Protein AF-A0A1R3L296-F1 (afdb_monomer_lite)

InterPro domains:
  IPR005064 Bordetella uptake gene [PF03401] (1-101)
  IPR005064 Bordetella uptake gene [PF03401] (119-199)
  IPR005064 Bordetella uptake gene [PTHR42928] (1-101)
  IPR042100 Bordetella uptake gene, domain 1 [G3DSA:3.40.190.150] (1-121)
  IPR042100 Bordetella uptake gene, domain 1 [G3DSA:3.40.190.150] (122-225)

Sequence (302 aa):
MSQVLGQSVVVDNKPGAGGNIGISETVRAPKDGYTLLLSSGGAITINPMIYSKLAFNPEKDLTPVAAVARVHVFLETNPAVPATNVAEFIKHLKANPGKLDVLSGQLQFWFDPGPGLKQVEAGKLRLLAIGSPHRSPQYPNVPTLAESGLPGFDADTLFGIYAPTGTPESVIEAVRTAVAKALEQKNVNDVILTLGATPAPLSRKAFIDHHATERERFGELASLPNKGWPQALSPLIIPGTYCTAANRAPGLHGDCATHTQRSTPWTPILIPIPILPGAAAPPLSVFPFFHFLICPDLGGGL

Organis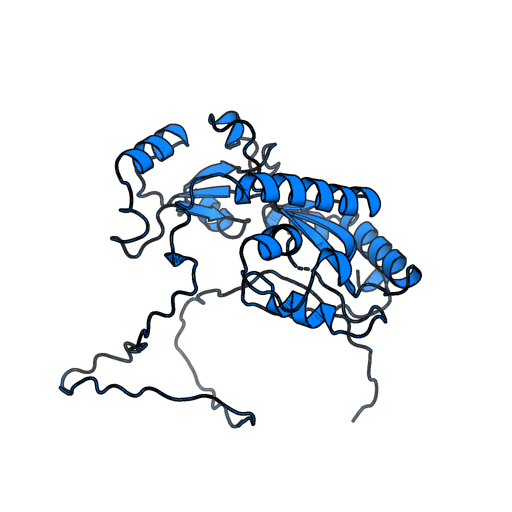m: NCBI:txid93759

Structure (mmCIF, N/CA/C/O backbone):
data_AF-A0A1R3L296-F1
#
_entry.id   AF-A0A1R3L296-F1
#
loop_
_atom_site.group_PDB
_atom_site.id
_atom_site.type_symbol
_atom_site.label_atom_id
_atom_site.label_alt_id
_atom_site.label_comp_id
_atom_site.label_asym_id
_atom_site.label_entity_id
_atom_site.label_seq_id
_atom_site.pdbx_PDB_ins_code
_atom_site.Cartn_x
_atom_site.Cartn_y
_atom_site.Cartn_z
_atom_site.occupancy
_atom_site.B_iso_or_equiv
_atom_site.auth_seq_id
_atom_site.auth_comp_id
_atom_site.auth_asym_id
_atom_site.auth_atom_id
_atom_site.pdbx_PDB_model_num
ATOM 1 N N . MET A 1 1 ? -4.632 -12.024 13.841 1.00 88.69 1 MET A N 1
ATOM 2 C CA . MET A 1 1 ? -5.605 -11.149 14.533 1.00 88.69 1 MET A CA 1
ATOM 3 C C . MET A 1 1 ? -6.636 -11.936 15.335 1.00 88.69 1 MET A C 1
ATOM 5 O O . MET A 1 1 ? -6.520 -11.901 16.548 1.00 88.69 1 MET A O 1
ATOM 9 N N . SER A 1 2 ? -7.578 -12.673 14.727 1.00 90.19 2 SER A N 1
ATOM 10 C CA . SER A 1 2 ? -8.730 -13.302 15.418 1.00 90.19 2 SER A CA 1
ATOM 11 C C . SER A 1 2 ? -8.380 -14.067 16.708 1.00 90.19 2 SER A C 1
ATOM 13 O O . SER A 1 2 ? -8.937 -13.795 17.766 1.00 90.19 2 SER A O 1
ATOM 15 N N . GLN A 1 3 ? -7.364 -14.938 16.652 1.00 90.25 3 GLN A N 1
ATOM 16 C CA . GLN A 1 3 ? -6.846 -15.704 17.803 1.00 90.25 3 GLN A CA 1
ATOM 17 C C . GLN A 1 3 ? -6.325 -14.839 18.969 1.00 90.25 3 GLN A C 1
ATOM 19 O O . GLN A 1 3 ? -6.311 -15.295 20.104 1.00 90.25 3 GLN A O 1
ATOM 24 N N . VAL A 1 4 ? -5.872 -13.611 18.695 1.00 91.38 4 VAL A N 1
ATOM 25 C CA . VAL A 1 4 ? -5.334 -12.670 19.696 1.00 91.38 4 VAL A CA 1
ATOM 26 C C . VAL A 1 4 ? -6.441 -11.797 20.291 1.00 91.38 4 VAL A C 1
ATOM 28 O O . VAL A 1 4 ? -6.358 -11.429 21.457 1.00 91.38 4 VAL A O 1
ATOM 31 N N . LEU A 1 5 ? -7.468 -11.474 19.499 1.00 92.81 5 LEU A N 1
ATOM 32 C CA . LEU A 1 5 ? -8.633 -10.695 19.937 1.00 92.81 5 LEU A CA 1
ATOM 33 C C . LEU A 1 5 ? -9.690 -11.551 20.655 1.00 92.81 5 LEU A C 1
ATOM 35 O O . LEU A 1 5 ? -10.559 -11.001 21.321 1.00 92.81 5 LEU A O 1
ATOM 39 N N . GLY A 1 6 ? -9.652 -12.878 20.491 1.00 93.50 6 GLY A N 1
ATOM 40 C CA . GLY A 1 6 ? -10.707 -13.778 20.971 1.00 93.50 6 GLY A CA 1
ATOM 41 C C . GLY A 1 6 ? -12.027 -13.644 20.198 1.00 93.50 6 GLY A C 1
ATOM 42 O O . GLY A 1 6 ? -13.064 -14.068 20.693 1.00 93.50 6 GLY A O 1
ATOM 43 N N . GLN A 1 7 ? -11.998 -13.038 19.005 1.00 92.06 7 GLN A N 1
ATOM 44 C CA . GLN A 1 7 ? -13.173 -12.695 18.195 1.00 92.06 7 GLN A CA 1
ATOM 45 C C . GLN A 1 7 ? -12.927 -12.968 16.703 1.00 92.06 7 GLN A C 1
ATOM 47 O O . GLN A 1 7 ? -11.789 -12.939 16.225 1.00 92.06 7 GLN A O 1
ATOM 52 N N . SER A 1 8 ? -13.998 -13.215 15.952 1.00 93.25 8 SER A N 1
ATOM 53 C CA . SER A 1 8 ? -13.999 -13.471 14.508 1.00 93.25 8 SER A CA 1
ATOM 54 C C . SER A 1 8 ? -13.782 -12.192 13.685 1.00 93.25 8 SER A C 1
ATOM 56 O O . SER A 1 8 ? -14.669 -11.357 13.548 1.00 93.25 8 SER A O 1
ATOM 58 N N . VAL A 1 9 ? -12.609 -12.055 13.058 1.00 92.75 9 VAL A N 1
ATOM 59 C CA . VAL A 1 9 ? -12.387 -11.018 12.033 1.00 92.75 9 VAL A CA 1
ATOM 60 C C . VAL A 1 9 ? -12.921 -11.511 10.687 1.00 92.75 9 VAL A C 1
ATOM 62 O O . VAL A 1 9 ? -12.403 -12.489 10.148 1.00 92.75 9 VAL A O 1
ATOM 65 N N . VAL A 1 10 ? -13.943 -10.837 10.154 1.00 93.25 10 VAL A N 1
ATOM 66 C CA . VAL A 1 10 ? -14.557 -11.124 8.846 1.00 93.25 10 VAL A CA 1
ATOM 67 C C . VAL A 1 10 ? -13.979 -10.172 7.784 1.00 93.25 10 VAL A C 1
ATOM 69 O O . VAL A 1 10 ? -13.373 -9.144 8.098 1.00 93.25 10 VAL A O 1
ATOM 72 N N . VAL A 1 11 ? -14.086 -10.547 6.509 1.00 87.81 11 VAL A N 1
ATOM 73 C CA . VAL A 1 11 ? -13.600 -9.763 5.362 1.00 87.81 11 VAL A CA 1
ATOM 74 C C . VAL A 1 11 ? -14.801 -9.228 4.594 1.00 87.81 11 VAL A C 1
ATOM 76 O O . VAL A 1 11 ? -15.704 -10.001 4.286 1.00 87.81 11 VAL A O 1
ATOM 79 N N . ASP A 1 12 ? -14.807 -7.937 4.262 1.00 88.62 12 ASP A N 1
ATOM 80 C CA . ASP A 1 12 ? -15.862 -7.337 3.443 1.00 88.62 12 ASP A CA 1
ATOM 81 C C . ASP A 1 12 ? -15.243 -6.347 2.447 1.00 88.62 12 ASP A C 1
ATOM 83 O O . ASP A 1 12 ? -14.790 -5.251 2.790 1.00 88.62 12 ASP A O 1
ATOM 87 N N . ASN A 1 13 ? -15.150 -6.775 1.189 1.00 88.25 13 ASN A N 1
ATOM 88 C CA . ASN A 1 13 ? -14.528 -6.001 0.127 1.00 88.25 13 ASN A CA 1
ATOM 89 C C . ASN A 1 13 ? -15.502 -4.934 -0.396 1.00 88.25 13 ASN A C 1
ATOM 91 O O . ASN A 1 13 ? -16.437 -5.253 -1.129 1.00 88.25 13 ASN A O 1
ATOM 95 N N . LYS A 1 14 ? -15.228 -3.656 -0.097 1.00 88.31 14 LYS A N 1
ATOM 96 C CA . LYS A 1 14 ? -15.979 -2.484 -0.593 1.00 88.31 14 LYS A CA 1
ATOM 97 C C . LYS A 1 14 ? -15.244 -1.744 -1.736 1.00 88.31 14 LYS A C 1
ATOM 99 O O . LYS A 1 14 ? -14.632 -0.699 -1.495 1.00 88.31 14 LYS A O 1
ATOM 104 N N . PRO A 1 15 ? -15.254 -2.266 -2.982 1.00 83.69 15 PRO A N 1
ATOM 105 C CA . PRO A 1 15 ? -14.612 -1.628 -4.132 1.00 83.69 15 PRO A CA 1
ATOM 106 C C . PRO A 1 15 ? -15.253 -0.294 -4.528 1.00 83.69 15 PRO A C 1
ATOM 108 O O . PRO A 1 15 ? -16.423 -0.036 -4.262 1.00 83.69 15 PRO A O 1
ATOM 111 N N . GLY A 1 16 ? -14.502 0.497 -5.298 1.00 79.94 16 GLY A N 1
ATOM 112 C CA . GLY A 1 16 ? -15.017 1.643 -6.050 1.00 79.94 16 GLY A CA 1
ATOM 113 C C . GLY A 1 16 ? -14.316 2.959 -5.720 1.00 79.94 16 GLY A C 1
ATOM 114 O O . GLY A 1 16 ? -13.809 3.146 -4.615 1.00 79.94 16 GLY A O 1
ATOM 115 N N . ALA A 1 17 ? -14.277 3.864 -6.707 1.00 83.00 17 ALA A N 1
ATOM 116 C CA . ALA A 1 17 ? -13.757 5.232 -6.589 1.00 83.00 17 ALA A CA 1
ATOM 117 C C . ALA A 1 17 ? -12.425 5.334 -5.810 1.00 83.00 17 ALA A C 1
ATOM 119 O O . ALA A 1 17 ? -12.325 6.071 -4.834 1.00 83.00 17 ALA A O 1
ATOM 120 N N . GLY A 1 18 ? -11.417 4.538 -6.187 1.00 78.25 18 GLY A N 1
ATOM 121 C CA . GLY A 1 18 ? -10.096 4.556 -5.539 1.00 78.25 18 GLY A CA 1
ATOM 122 C C . GLY A 1 18 ? -10.092 4.193 -4.047 1.00 78.25 18 GLY A C 1
ATOM 123 O O . GLY A 1 18 ? -9.211 4.650 -3.330 1.00 78.25 18 GLY A O 1
ATOM 124 N N . GLY A 1 19 ? -11.083 3.433 -3.566 1.00 85.62 19 GLY A N 1
ATOM 125 C CA . GLY A 1 19 ? -11.261 3.080 -2.149 1.00 85.62 19 GLY A CA 1
ATOM 126 C C . GLY A 1 19 ? -12.268 3.964 -1.401 1.00 85.62 19 GLY A C 1
ATOM 127 O O . GLY A 1 19 ? -12.694 3.610 -0.301 1.00 85.62 19 GLY A O 1
ATOM 128 N N . ASN A 1 20 ? -12.724 5.070 -2.002 1.00 88.31 20 ASN A N 1
ATOM 129 C CA . ASN A 1 20 ? -13.606 6.044 -1.350 1.00 88.31 20 ASN A CA 1
ATOM 130 C C . ASN A 1 20 ? -14.964 5.465 -0.905 1.00 88.31 20 ASN A C 1
ATOM 132 O O . ASN A 1 20 ? -15.598 6.056 -0.030 1.00 88.31 20 ASN A O 1
ATOM 136 N N . ILE A 1 21 ? -15.417 4.335 -1.467 1.00 90.12 21 ILE A N 1
ATOM 137 C CA . ILE A 1 21 ? -16.629 3.631 -1.011 1.00 90.12 21 ILE A CA 1
ATOM 138 C C . ILE A 1 21 ? -16.418 3.071 0.402 1.00 90.12 21 ILE A C 1
ATOM 140 O O . ILE A 1 21 ? -17.083 3.530 1.327 1.00 90.12 21 ILE A O 1
ATOM 144 N N . GLY A 1 22 ? -15.448 2.168 0.591 1.00 91.62 22 GLY A N 1
ATOM 145 C CA . GLY A 1 22 ? -15.129 1.604 1.908 1.00 91.62 22 GLY A CA 1
ATOM 146 C C . GLY A 1 22 ? -14.723 2.663 2.938 1.00 91.62 22 GLY A C 1
ATOM 147 O O . GLY A 1 22 ? -15.178 2.613 4.076 1.00 91.62 22 GLY A O 1
ATOM 148 N N . ILE A 1 23 ? -13.964 3.688 2.525 1.00 94.69 23 ILE A N 1
ATOM 149 C CA . ILE A 1 23 ? -13.625 4.826 3.398 1.00 94.69 23 ILE A CA 1
ATOM 150 C C . ILE A 1 23 ? -14.897 5.558 3.869 1.00 94.69 23 ILE A C 1
ATOM 152 O O . ILE A 1 23 ? -15.050 5.809 5.063 1.00 94.69 23 ILE A O 1
ATOM 156 N N . SER A 1 24 ? -15.839 5.853 2.960 1.00 93.94 24 SER A N 1
ATOM 157 C CA . SER A 1 24 ? -17.124 6.493 3.304 1.00 93.94 24 SER A CA 1
ATOM 158 C C . SER A 1 24 ? -18.000 5.644 4.226 1.00 93.94 24 SER A C 1
ATOM 160 O O . SER A 1 24 ? -18.867 6.189 4.910 1.00 93.94 24 SER A O 1
ATOM 162 N N . GLU A 1 25 ? -17.839 4.322 4.184 1.00 95.12 25 GLU A N 1
ATOM 163 C CA . GLU A 1 25 ? -18.592 3.376 5.001 1.00 95.12 25 GLU A CA 1
ATOM 164 C C . GLU A 1 25 ? -18.024 3.329 6.422 1.00 95.12 25 GLU A C 1
ATOM 166 O O . GLU A 1 25 ? -18.756 3.633 7.364 1.00 95.12 25 GLU A O 1
ATOM 171 N N . THR A 1 26 ? -16.711 3.107 6.587 1.00 96.25 26 THR A N 1
ATOM 172 C CA . THR A 1 26 ? -16.072 3.154 7.914 1.00 96.25 26 THR A CA 1
ATOM 173 C C . THR A 1 26 ? -16.255 4.513 8.587 1.00 96.25 26 THR A C 1
ATOM 175 O O . THR A 1 26 ? -16.601 4.555 9.761 1.00 96.25 26 THR A O 1
ATOM 178 N N . VAL A 1 27 ? -16.097 5.634 7.873 1.00 96.56 27 VAL A N 1
ATOM 179 C CA . VAL A 1 27 ? -16.271 6.986 8.451 1.00 96.56 27 VAL A CA 1
ATOM 180 C C . VAL A 1 27 ? -17.660 7.199 9.078 1.00 96.56 27 VAL A C 1
ATOM 182 O O . VAL A 1 27 ? -17.795 7.967 10.030 1.00 96.56 27 VAL A O 1
ATOM 185 N N . ARG A 1 28 ? -18.696 6.514 8.578 1.00 95.75 28 ARG A N 1
ATOM 186 C CA . ARG A 1 28 ? -20.075 6.603 9.095 1.00 95.75 28 ARG A CA 1
ATOM 187 C C . ARG A 1 28 ? -20.412 5.543 10.140 1.00 95.75 28 ARG A C 1
ATOM 189 O O . ARG A 1 28 ? -21.507 5.585 10.698 1.00 95.75 28 ARG A O 1
ATOM 196 N N . ALA A 1 29 ? -19.520 4.589 10.372 1.00 97.19 29 ALA A N 1
ATOM 197 C CA . ALA A 1 29 ? -19.782 3.462 11.243 1.00 97.19 29 ALA A CA 1
ATOM 198 C C . ALA A 1 29 ? -19.741 3.846 12.736 1.00 97.19 29 ALA A C 1
ATOM 200 O O . ALA A 1 29 ? -19.159 4.873 13.108 1.00 97.19 29 ALA A O 1
ATOM 201 N N . PRO A 1 30 ? -20.338 3.021 13.616 1.00 97.25 30 PRO A N 1
ATOM 202 C CA . PRO A 1 30 ? -20.180 3.157 15.056 1.00 97.25 30 PRO A CA 1
ATOM 203 C C . PRO A 1 30 ? -18.709 3.213 15.483 1.00 97.25 30 PRO A C 1
ATOM 205 O O . PRO A 1 30 ? -17.846 2.515 14.954 1.00 97.25 30 PRO A O 1
ATOM 208 N N . LYS A 1 31 ? -18.427 4.040 16.491 1.00 97.06 31 LYS A N 1
ATOM 209 C CA . LYS A 1 31 ? -17.079 4.261 17.043 1.00 97.06 31 LYS A CA 1
ATOM 210 C C . LYS A 1 31 ? -16.732 3.231 18.124 1.00 97.06 31 LYS A C 1
ATOM 212 O O . LYS A 1 31 ? -16.092 3.560 19.115 1.00 97.06 31 LYS A O 1
ATOM 217 N N . ASP A 1 32 ? -17.238 2.012 17.984 1.00 94.44 32 ASP A N 1
ATOM 218 C CA . ASP A 1 32 ? -17.154 0.945 18.987 1.00 94.44 32 ASP A CA 1
ATOM 219 C C . ASP A 1 32 ? -15.943 0.021 18.796 1.00 94.44 32 ASP A C 1
ATOM 221 O O . ASP A 1 32 ? -15.497 -0.605 19.755 1.00 94.44 32 ASP A O 1
ATOM 225 N N . GLY A 1 33 ? -15.379 -0.014 17.585 1.00 92.19 33 GLY A N 1
ATOM 226 C CA . GLY A 1 33 ? -14.233 -0.846 17.227 1.00 92.19 33 GLY A CA 1
ATOM 227 C C . GLY A 1 33 ? -14.540 -2.053 16.350 1.00 92.19 33 GLY A C 1
ATOM 228 O O . GLY A 1 33 ? -13.600 -2.677 15.862 1.00 92.19 33 GLY A O 1
ATOM 229 N N . TYR A 1 34 ? -15.814 -2.382 16.126 1.00 94.94 34 TYR A N 1
ATOM 230 C CA . TYR A 1 34 ? -16.191 -3.537 15.307 1.00 94.94 34 TYR A CA 1
ATOM 231 C C . TYR A 1 34 ? -16.077 -3.224 13.812 1.00 94.94 34 TYR A C 1
ATOM 233 O O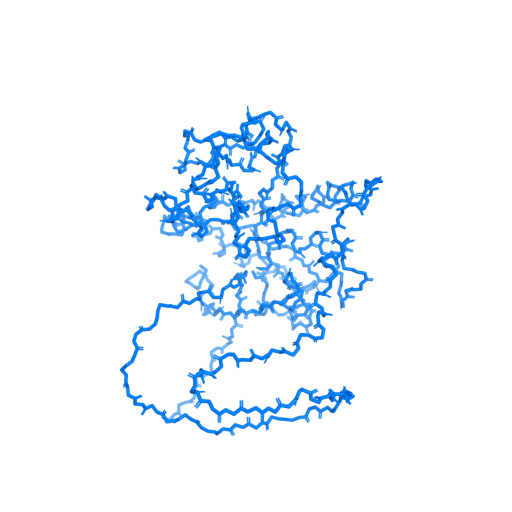 . TYR A 1 34 ? -15.590 -4.048 13.033 1.00 94.94 34 TYR A O 1
ATOM 241 N N . THR A 1 35 ? -16.414 -1.992 13.415 1.00 96.88 35 THR A N 1
ATOM 242 C CA . THR A 1 35 ? -16.101 -1.507 12.066 1.00 96.88 35 THR A CA 1
ATOM 243 C C . THR A 1 35 ? -14.728 -0.852 12.027 1.00 96.88 35 THR A C 1
ATOM 245 O O . THR A 1 35 ? -14.515 0.240 12.554 1.00 96.88 35 THR A O 1
ATOM 248 N N . LEU A 1 36 ? -13.802 -1.518 11.347 1.00 97.00 36 LEU A N 1
ATOM 249 C CA . LEU A 1 36 ? -12.466 -1.019 11.057 1.00 97.00 36 LEU A CA 1
ATOM 250 C C . LEU A 1 36 ? -12.292 -0.863 9.548 1.00 97.00 36 LEU A C 1
ATOM 252 O O . LEU A 1 36 ? -13.083 -1.345 8.741 1.00 97.00 36 LEU A O 1
ATOM 256 N N . LEU A 1 37 ? -11.222 -0.177 9.180 1.00 97.31 37 LEU A N 1
ATOM 257 C CA . LEU A 1 37 ? -10.741 -0.058 7.820 1.00 97.31 37 LEU A CA 1
ATOM 258 C C . LEU A 1 37 ? -9.369 -0.744 7.824 1.00 97.31 37 LEU A C 1
ATOM 260 O O . LEU A 1 37 ? -8.419 -0.172 8.341 1.00 97.31 37 LEU A O 1
ATOM 264 N N . LEU A 1 38 ? -9.263 -1.941 7.226 1.00 95.31 38 LEU A N 1
ATOM 265 C CA . LEU A 1 38 ? -8.099 -2.220 6.288 1.00 95.31 38 LEU A CA 1
ATOM 266 C C . LEU A 1 38 ? -7.897 -0.720 3.224 1.00 95.31 38 LEU A C 1
ATOM 268 O O . LEU A 1 38 ? -7.567 -1.245 2.133 1.00 95.31 38 LEU A O 1
ATOM 272 N N . SER A 1 39 ? -8.157 0.613 3.035 1.00 91.44 39 SER A N 1
ATOM 273 C CA . SER A 1 39 ? -7.362 1.524 2.221 1.00 91.44 39 SER A CA 1
ATOM 274 C C . SER A 1 39 ? -5.849 1.247 2.258 1.00 91.44 39 SER A C 1
ATOM 276 O O . SER A 1 39 ? -5.243 0.964 3.294 1.00 91.44 39 SER A O 1
ATOM 278 N N . SER A 1 40 ? -5.210 1.469 1.114 1.00 87.12 40 SER A N 1
ATOM 279 C CA . SER A 1 40 ? -3.793 1.820 1.065 1.00 87.12 40 SER A CA 1
ATOM 280 C C . SER A 1 40 ? -3.592 3.244 1.616 1.00 87.12 40 SER A C 1
ATOM 282 O O . SER A 1 40 ? -4.514 4.065 1.559 1.00 87.12 40 SER A O 1
ATOM 284 N N . GLY A 1 41 ? -2.398 3.585 2.107 1.00 82.19 41 GLY A N 1
ATOM 285 C CA . GLY A 1 41 ? -2.083 4.944 2.563 1.00 82.19 41 GLY A CA 1
ATOM 286 C C . GLY A 1 41 ? -2.288 5.996 1.468 1.00 82.19 41 GLY A C 1
ATOM 287 O O . GLY A 1 41 ? -2.826 7.065 1.738 1.00 82.19 41 GLY A O 1
ATOM 288 N N . GLY A 1 42 ? -1.995 5.657 0.208 1.00 78.50 42 GLY A N 1
ATOM 289 C CA . GLY A 1 42 ? -2.253 6.526 -0.945 1.00 78.50 42 GLY A CA 1
ATOM 290 C C . GLY A 1 42 ? -3.733 6.893 -1.122 1.00 78.50 42 GLY A C 1
ATOM 291 O O . GLY A 1 42 ? -4.044 8.032 -1.450 1.00 78.50 42 GLY A O 1
ATOM 292 N N . ALA A 1 43 ? -4.671 5.990 -0.827 1.00 81.81 43 ALA A N 1
ATOM 293 C CA . ALA A 1 43 ? -6.102 6.314 -0.866 1.00 81.81 43 ALA A CA 1
ATOM 294 C C . ALA A 1 43 ? -6.586 7.139 0.353 1.00 81.81 43 ALA A C 1
ATOM 296 O O . ALA A 1 43 ? -7.652 7.752 0.292 1.00 81.81 43 ALA A O 1
ATOM 297 N N . ILE A 1 44 ? -5.778 7.245 1.417 1.00 89.00 44 ILE A N 1
ATOM 298 C CA . ILE A 1 44 ? -5.980 8.187 2.533 1.00 89.00 44 ILE A CA 1
ATOM 299 C C . ILE A 1 44 ? -5.381 9.568 2.213 1.00 89.00 44 ILE A C 1
ATOM 301 O O . ILE A 1 44 ? -5.996 10.585 2.533 1.00 89.00 44 ILE A O 1
ATOM 305 N N . THR A 1 45 ? -4.203 9.625 1.581 1.00 86.38 45 THR A N 1
ATOM 306 C CA . THR A 1 45 ? -3.442 10.872 1.376 1.00 86.38 45 THR A CA 1
ATOM 307 C C . THR A 1 45 ? -3.678 11.535 0.016 1.00 86.38 45 THR A C 1
ATOM 309 O O . THR A 1 45 ? -3.894 12.742 -0.027 1.00 86.38 45 THR A O 1
ATOM 312 N N . ILE A 1 46 ? -3.689 10.779 -1.087 1.00 84.31 46 ILE A N 1
ATOM 313 C CA . ILE A 1 46 ? -3.789 11.297 -2.466 1.00 84.31 46 ILE A CA 1
ATOM 314 C C . ILE A 1 46 ? -5.236 11.640 -2.830 1.00 84.31 46 ILE A C 1
ATOM 316 O O . ILE A 1 46 ? -5.487 12.672 -3.456 1.00 84.31 46 ILE A O 1
ATOM 320 N N . ASN A 1 47 ? -6.207 10.800 -2.448 1.00 84.94 47 ASN A N 1
ATOM 321 C CA . ASN A 1 47 ? -7.608 10.974 -2.856 1.00 84.94 47 ASN A CA 1
ATOM 322 C C . ASN A 1 47 ? -8.175 12.378 -2.527 1.00 84.94 47 ASN A C 1
ATOM 324 O O . ASN A 1 47 ? -8.800 12.960 -3.417 1.00 84.94 47 ASN A O 1
ATOM 328 N N . PRO A 1 48 ? -7.920 12.986 -1.347 1.00 86.69 48 PRO A N 1
ATOM 329 C CA . PRO A 1 48 ? -8.312 14.372 -1.052 1.00 86.69 48 PRO A CA 1
ATOM 330 C C . PRO A 1 48 ? -7.765 15.448 -2.004 1.00 86.69 48 PRO A C 1
ATOM 332 O O . PRO A 1 48 ? -8.321 16.541 -2.052 1.00 86.69 48 PRO A O 1
ATOM 335 N N . MET A 1 49 ? -6.699 15.160 -2.757 1.00 83.44 49 MET A N 1
ATOM 336 C CA . MET A 1 49 ? -6.066 16.098 -3.694 1.00 83.44 49 MET A CA 1
ATOM 337 C C . MET A 1 49 ? -6.609 15.970 -5.123 1.00 83.44 49 MET A C 1
ATOM 339 O O . MET A 1 49 ? -6.655 16.956 -5.860 1.00 83.44 49 MET A O 1
ATOM 343 N N . ILE A 1 50 ? -7.012 14.758 -5.527 1.00 80.81 50 ILE A N 1
ATOM 344 C CA . ILE A 1 50 ? -7.454 14.456 -6.901 1.00 80.81 50 ILE A CA 1
ATOM 345 C C . ILE A 1 50 ? -8.983 14.424 -7.064 1.00 80.81 50 ILE A C 1
ATOM 347 O O . ILE A 1 50 ? -9.483 14.722 -8.149 1.00 80.81 50 ILE A O 1
ATOM 351 N N . TYR A 1 51 ? -9.745 14.115 -6.009 1.00 78.62 51 TYR A N 1
ATOM 352 C CA . TYR A 1 51 ? -11.210 14.148 -6.047 1.00 78.62 51 TYR A CA 1
ATOM 353 C C . TYR A 1 51 ? -11.727 15.541 -5.672 1.00 78.62 51 TYR A C 1
ATOM 355 O O . TYR A 1 51 ? -11.656 15.959 -4.521 1.00 78.62 51 TYR A O 1
ATOM 363 N N . SER A 1 52 ? -12.335 16.242 -6.635 1.00 77.31 52 SER A N 1
ATOM 364 C CA . SER A 1 52 ? -12.861 17.608 -6.449 1.00 77.31 52 SER A CA 1
ATOM 365 C C . SER A 1 52 ? -13.988 17.733 -5.412 1.00 77.31 52 SER A C 1
ATOM 367 O O . SER A 1 52 ? -14.302 18.843 -4.979 1.00 77.31 52 SER A O 1
ATOM 369 N N . LYS A 1 53 ? -14.604 16.610 -5.016 1.00 80.38 53 LYS A N 1
ATOM 370 C CA . LYS A 1 53 ? -15.519 16.482 -3.875 1.00 80.38 53 LYS A CA 1
ATOM 371 C C . LYS A 1 53 ? -15.340 15.105 -3.231 1.00 80.38 53 LYS A C 1
ATOM 373 O O . LYS A 1 53 ? -15.478 14.094 -3.917 1.00 80.38 53 LYS A O 1
ATOM 378 N N . LEU A 1 54 ? -15.122 15.073 -1.918 1.00 85.56 54 LEU A N 1
ATOM 379 C CA . LEU A 1 54 ? -15.238 13.876 -1.079 1.00 85.56 54 LEU A CA 1
ATOM 380 C C . LEU A 1 54 ? -16.354 14.068 -0.047 1.00 85.56 54 LEU A C 1
ATOM 382 O O . LEU A 1 54 ? -16.708 15.194 0.298 1.00 85.56 54 LEU A O 1
ATOM 386 N N . ALA A 1 55 ? -16.909 12.958 0.442 1.00 87.12 55 ALA A N 1
ATOM 387 C CA . ALA A 1 55 ? -17.971 12.945 1.453 1.00 87.12 55 ALA A CA 1
ATOM 388 C C . ALA A 1 55 ? -17.440 12.815 2.898 1.00 87.12 55 ALA A C 1
ATOM 390 O O . ALA A 1 55 ? -18.220 12.534 3.807 1.00 87.12 55 ALA A O 1
ATOM 391 N N . PHE A 1 56 ? -16.124 12.954 3.073 1.00 90.62 56 PHE A N 1
ATOM 392 C CA . PHE A 1 56 ? -15.352 12.747 4.300 1.00 90.62 56 PHE A CA 1
ATOM 393 C C . PHE A 1 56 ? -14.003 13.485 4.185 1.00 90.62 56 PHE A C 1
ATOM 395 O O . PHE A 1 56 ? -13.552 13.798 3.080 1.00 90.62 56 PHE A O 1
ATOM 402 N N . ASN A 1 57 ? -13.333 13.717 5.312 1.00 92.44 57 ASN A N 1
ATOM 403 C CA . ASN A 1 57 ? -11.939 14.145 5.407 1.00 92.44 57 ASN A CA 1
ATOM 404 C C . ASN A 1 57 ? -11.143 13.053 6.157 1.00 92.44 57 ASN A C 1
ATOM 406 O O . ASN A 1 57 ? -11.325 12.916 7.367 1.00 92.44 57 ASN A O 1
ATOM 410 N N . PRO A 1 58 ? -10.244 12.293 5.496 1.00 90.44 58 PRO A N 1
ATOM 411 C CA . PRO A 1 58 ? -9.557 11.167 6.137 1.00 90.44 58 PRO A CA 1
ATOM 412 C C . PRO A 1 58 ? -8.723 11.538 7.367 1.00 90.44 58 PRO A C 1
ATOM 414 O O . PRO A 1 58 ? -8.578 10.723 8.267 1.00 90.44 58 PRO A O 1
ATOM 417 N N . GLU A 1 59 ? -8.193 12.760 7.430 1.00 89.56 59 GLU A N 1
ATOM 418 C CA . GLU A 1 59 ? -7.340 13.233 8.530 1.00 89.56 59 GLU A CA 1
ATOM 419 C C . GLU A 1 59 ? -8.123 13.497 9.822 1.00 89.56 59 GLU A C 1
ATOM 421 O O . GLU A 1 59 ? -7.552 13.497 10.912 1.00 89.56 59 GLU A O 1
ATOM 426 N N . LYS A 1 60 ? -9.419 13.797 9.682 1.00 94.00 60 LYS A N 1
ATOM 427 C CA . LYS A 1 60 ? -10.322 14.152 10.782 1.00 94.00 60 LYS A CA 1
ATOM 428 C C . LYS A 1 60 ? -11.246 13.001 11.136 1.00 94.00 60 LYS A C 1
ATOM 430 O O . LYS A 1 60 ? -11.498 12.764 12.314 1.00 94.00 60 LYS A O 1
ATOM 435 N N . ASP A 1 61 ? -11.717 12.274 10.132 1.00 96.62 61 ASP A N 1
ATOM 436 C CA . ASP A 1 61 ? -12.770 11.273 10.281 1.00 96.62 61 ASP A CA 1
ATOM 437 C C . ASP A 1 61 ? -12.217 9.861 10.535 1.00 96.62 61 ASP A C 1
ATOM 439 O O . ASP A 1 61 ? -12.933 9.013 11.073 1.00 96.62 61 ASP A O 1
ATOM 443 N N . LEU A 1 62 ? -10.939 9.616 10.211 1.00 96.69 62 LEU A N 1
ATOM 444 C CA . LEU A 1 62 ? -10.228 8.374 10.515 1.00 96.69 62 LEU A CA 1
ATOM 445 C C . LEU A 1 62 ? -9.023 8.605 11.430 1.00 96.69 62 LEU A C 1
ATOM 447 O O . LEU A 1 62 ? -8.318 9.607 11.366 1.00 96.69 62 LEU A O 1
ATOM 451 N N . THR A 1 63 ? -8.750 7.599 12.251 1.00 95.81 63 THR A N 1
ATOM 452 C CA . THR A 1 63 ? -7.607 7.526 13.156 1.00 95.81 63 THR A CA 1
ATOM 453 C C . THR A 1 63 ? -6.731 6.331 12.765 1.00 95.81 63 THR A C 1
ATOM 455 O O . THR A 1 63 ? -7.218 5.199 12.813 1.00 95.81 63 THR A O 1
ATOM 458 N N . PRO A 1 64 ? -5.447 6.526 12.402 1.00 96.50 64 PRO A N 1
ATOM 459 C CA . PRO A 1 64 ? -4.522 5.422 12.145 1.00 96.50 64 PRO A CA 1
ATOM 460 C C . PRO A 1 64 ? -4.293 4.564 13.400 1.00 96.50 64 PRO A C 1
ATOM 462 O O . PRO A 1 64 ? -4.044 5.088 14.492 1.00 96.50 64 PRO A O 1
ATOM 465 N N . VAL A 1 65 ? -4.363 3.241 13.237 1.00 96.94 65 VAL A N 1
ATOM 466 C CA . VAL A 1 65 ? -4.264 2.242 14.317 1.00 96.94 65 VAL A CA 1
ATOM 467 C C . VAL A 1 65 ? -2.922 1.513 14.267 1.00 96.94 65 VAL A C 1
ATOM 469 O O . VAL A 1 65 ? -2.160 1.559 15.233 1.00 96.94 65 VAL A O 1
ATOM 472 N N . ALA A 1 66 ? -2.611 0.860 13.143 1.00 96.69 66 ALA A N 1
ATOM 473 C CA . ALA A 1 66 ? -1.404 0.046 12.984 1.00 96.69 66 ALA A CA 1
ATOM 474 C C . ALA A 1 66 ? -0.999 -0.091 11.512 1.00 96.69 66 ALA A C 1
ATOM 476 O O . ALA A 1 66 ? -1.846 -0.385 10.675 1.00 96.69 66 ALA A O 1
ATOM 477 N N . ALA A 1 67 ? 0.289 0.048 11.199 1.00 96.31 67 ALA A N 1
ATOM 478 C CA . ALA A 1 67 ? 0.817 -0.359 9.897 1.00 96.31 67 ALA A CA 1
ATOM 479 C C . ALA A 1 67 ? 0.810 -1.898 9.768 1.00 96.31 67 ALA A C 1
ATOM 481 O O . ALA A 1 67 ? 0.887 -2.607 10.772 1.00 96.31 67 ALA A O 1
ATOM 482 N N . VAL A 1 68 ? 0.694 -2.409 8.538 1.00 94.56 68 VAL A N 1
ATOM 483 C CA . VAL A 1 68 ? 0.641 -3.854 8.243 1.00 94.56 68 VAL A CA 1
ATOM 484 C C . VAL A 1 68 ? 1.739 -4.254 7.259 1.00 94.56 68 VAL A C 1
ATOM 486 O O . VAL A 1 68 ? 2.587 -5.079 7.594 1.00 94.56 68 VAL A O 1
ATOM 489 N N . ALA A 1 69 ? 1.758 -3.663 6.062 1.00 93.31 69 ALA A N 1
ATOM 490 C CA . ALA A 1 69 ? 2.731 -4.002 5.025 1.00 93.31 69 ALA A CA 1
ATOM 491 C C . ALA A 1 69 ? 3.007 -2.819 4.091 1.00 93.31 69 ALA A C 1
ATOM 493 O O . ALA A 1 69 ? 2.101 -2.047 3.779 1.00 93.31 69 ALA A O 1
ATOM 494 N N . ARG A 1 70 ? 4.245 -2.695 3.610 1.00 91.75 70 ARG A N 1
ATOM 495 C CA . ARG A 1 70 ? 4.621 -1.805 2.508 1.00 91.75 70 ARG A CA 1
ATOM 496 C C . ARG A 1 70 ? 4.538 -2.611 1.216 1.00 91.75 70 ARG A C 1
ATOM 498 O O . ARG A 1 70 ? 5.319 -3.535 1.014 1.00 91.75 70 ARG A O 1
ATOM 505 N N . VAL A 1 71 ? 3.549 -2.308 0.381 1.00 89.38 71 VAL A N 1
ATOM 506 C CA . VAL A 1 71 ? 3.375 -2.954 -0.926 1.00 89.38 71 VAL A CA 1
ATOM 507 C C . VAL A 1 71 ? 4.323 -2.286 -1.909 1.00 89.38 71 VAL A C 1
ATOM 509 O O . VAL A 1 71 ? 4.279 -1.060 -2.050 1.00 89.38 71 VAL A O 1
ATOM 512 N N . HIS A 1 72 ? 5.176 -3.080 -2.555 1.00 89.31 72 HIS A N 1
ATOM 513 C CA . HIS A 1 72 ? 6.064 -2.576 -3.593 1.00 89.31 72 HIS A CA 1
ATOM 514 C C . HIS A 1 72 ? 5.351 -2.513 -4.936 1.00 89.31 72 HIS A C 1
ATOM 516 O O . HIS A 1 72 ? 4.428 -3.281 -5.204 1.00 89.31 72 HIS A O 1
ATOM 522 N N . VAL A 1 73 ? 5.800 -1.590 -5.782 1.00 88.44 73 VAL A N 1
ATOM 523 C CA . VAL A 1 73 ? 5.300 -1.453 -7.150 1.00 88.44 73 VAL A CA 1
ATOM 524 C C . VAL A 1 73 ? 6.368 -1.922 -8.133 1.00 88.44 73 VAL A C 1
ATOM 526 O O . VAL A 1 73 ? 7.531 -1.538 -8.029 1.00 88.44 73 VAL A O 1
ATOM 529 N N . PHE A 1 74 ? 5.984 -2.739 -9.104 1.00 89.62 74 PHE A N 1
ATOM 530 C CA . PHE A 1 74 ? 6.868 -3.393 -10.063 1.00 89.62 74 PHE A CA 1
ATOM 531 C C . PHE A 1 74 ? 6.591 -2.859 -11.472 1.00 89.62 74 PHE A C 1
ATOM 533 O O . PHE A 1 74 ? 5.448 -2.850 -11.922 1.00 89.62 74 PHE A O 1
ATOM 540 N N . LEU A 1 75 ? 7.622 -2.388 -12.182 1.00 92.56 75 LEU A N 1
ATOM 541 C CA . LEU A 1 75 ? 7.487 -1.978 -13.581 1.00 92.56 75 LEU A CA 1
ATOM 542 C C . LEU A 1 75 ? 7.563 -3.218 -14.472 1.00 92.56 75 LEU A C 1
ATOM 544 O O . LEU A 1 75 ? 8.649 -3.711 -14.793 1.00 92.56 75 LEU A O 1
ATOM 548 N N . GLU A 1 76 ? 6.400 -3.704 -14.880 1.00 89.31 76 GLU A N 1
ATOM 549 C CA . GLU A 1 76 ? 6.244 -4.863 -15.751 1.00 89.31 76 GLU A CA 1
ATOM 550 C C . GLU A 1 76 ? 5.949 -4.430 -17.190 1.00 89.31 76 GLU A C 1
ATOM 552 O O . GLU A 1 76 ? 5.315 -3.405 -17.437 1.00 89.31 76 GLU A O 1
ATOM 557 N N . THR A 1 77 ? 6.394 -5.227 -18.161 1.00 89.81 77 THR A N 1
ATOM 558 C CA . THR A 1 77 ? 6.132 -5.011 -19.591 1.00 89.81 77 THR A CA 1
ATOM 559 C C . THR A 1 77 ? 5.669 -6.282 -20.288 1.00 89.81 77 THR A C 1
ATOM 561 O O . THR A 1 77 ? 6.081 -7.393 -19.950 1.00 89.81 77 THR A O 1
ATOM 564 N N . ASN A 1 78 ? 4.831 -6.122 -21.309 1.00 86.88 78 ASN A N 1
ATOM 565 C CA . ASN A 1 78 ? 4.542 -7.173 -22.274 1.00 86.88 78 ASN A CA 1
ATOM 566 C C . ASN A 1 78 ? 5.852 -7.531 -23.019 1.00 86.88 78 ASN A C 1
ATOM 568 O O . ASN A 1 78 ? 6.517 -6.620 -23.519 1.00 86.88 78 ASN A O 1
ATOM 572 N N . PRO A 1 79 ? 6.239 -8.816 -23.150 1.00 87.56 79 PRO A N 1
ATOM 573 C CA . PRO A 1 79 ? 7.483 -9.216 -23.809 1.00 87.56 79 PRO A CA 1
ATOM 574 C C . PRO A 1 79 ? 7.648 -8.718 -25.253 1.00 87.56 79 PRO A C 1
ATOM 576 O O . PRO A 1 79 ? 8.787 -8.614 -25.714 1.00 87.56 79 PRO A O 1
ATOM 579 N N . ALA A 1 80 ? 6.550 -8.381 -25.943 1.00 85.44 80 ALA A N 1
ATOM 580 C CA . ALA A 1 80 ? 6.550 -7.777 -27.276 1.00 85.44 80 ALA A CA 1
ATOM 581 C C . ALA A 1 80 ? 7.045 -6.314 -27.305 1.00 85.44 80 ALA A C 1
ATOM 583 O O . ALA A 1 80 ? 7.362 -5.801 -28.379 1.00 85.44 80 ALA A O 1
ATOM 584 N N . VAL A 1 81 ? 7.148 -5.636 -26.155 1.00 86.56 81 VAL A N 1
ATOM 585 C CA . VAL A 1 81 ? 7.834 -4.341 -26.061 1.00 86.56 81 VAL A CA 1
ATOM 586 C C . VAL A 1 81 ? 9.332 -4.569 -26.309 1.00 86.56 81 VAL A C 1
ATOM 588 O O . VAL A 1 81 ? 9.943 -5.377 -25.599 1.00 86.56 81 VAL A O 1
ATOM 591 N N . PRO A 1 82 ? 9.963 -3.859 -27.266 1.00 89.62 82 PRO A N 1
ATOM 592 C CA . PRO A 1 82 ? 11.387 -3.987 -27.570 1.00 89.62 82 PRO A CA 1
ATOM 593 C C . PRO A 1 82 ? 12.234 -3.192 -26.560 1.00 89.62 82 PRO A C 1
ATOM 595 O O . PRO A 1 82 ? 12.943 -2.252 -26.916 1.00 89.62 82 PRO A O 1
ATOM 598 N N . ALA A 1 83 ? 12.105 -3.553 -25.283 1.00 90.12 83 ALA A N 1
ATOM 599 C CA . ALA A 1 83 ? 12.878 -3.020 -24.172 1.00 90.12 83 ALA A CA 1
ATOM 600 C C . ALA A 1 83 ? 13.159 -4.121 -23.142 1.00 90.12 83 ALA A C 1
ATOM 602 O O . ALA A 1 83 ? 12.245 -4.780 -22.643 1.00 90.12 83 ALA A O 1
ATOM 603 N N . THR A 1 84 ? 14.435 -4.311 -22.828 1.00 92.88 84 THR A N 1
ATOM 604 C CA . THR A 1 84 ? 14.950 -5.274 -21.843 1.00 92.88 84 THR A CA 1
ATOM 605 C C . THR A 1 84 ? 15.312 -4.619 -20.511 1.00 92.88 84 THR A C 1
ATOM 607 O O . THR A 1 84 ? 15.468 -5.306 -19.508 1.00 92.88 84 THR A O 1
ATOM 610 N N . ASN A 1 85 ? 15.417 -3.289 -20.496 1.00 94.44 85 ASN A N 1
ATOM 611 C CA . ASN A 1 85 ? 15.771 -2.467 -19.346 1.00 94.44 85 ASN A CA 1
ATOM 612 C C . ASN A 1 85 ? 15.046 -1.109 -19.398 1.00 94.44 85 ASN A C 1
ATOM 614 O O . ASN A 1 85 ? 14.453 -0.727 -20.411 1.00 94.44 85 ASN A O 1
ATOM 618 N N . VAL A 1 86 ? 15.115 -0.359 -18.298 1.00 93.19 86 VAL A N 1
ATOM 619 C CA . VAL A 1 86 ? 14.431 0.935 -18.128 1.00 93.19 86 VAL A CA 1
ATOM 620 C C . VAL A 1 86 ? 14.900 1.996 -19.130 1.00 93.19 86 VAL A C 1
ATOM 622 O O . VAL A 1 86 ? 14.082 2.777 -19.610 1.00 93.19 86 VAL A O 1
ATOM 625 N N . ALA A 1 87 ? 16.184 2.024 -19.500 1.00 93.00 87 ALA A N 1
ATOM 626 C CA . ALA A 1 87 ? 16.706 3.014 -20.447 1.00 93.00 87 ALA A CA 1
ATOM 627 C C . ALA A 1 87 ? 16.155 2.788 -21.869 1.00 93.00 87 ALA A C 1
ATOM 629 O O . ALA A 1 87 ? 15.713 3.734 -22.527 1.00 93.00 87 ALA A O 1
ATOM 630 N N . GLU A 1 88 ? 16.100 1.532 -22.318 1.00 94.00 88 GLU A N 1
ATOM 631 C CA . GLU A 1 88 ? 15.410 1.135 -23.551 1.00 94.00 88 GLU A CA 1
ATOM 632 C C . GLU A 1 88 ? 13.909 1.428 -23.489 1.00 94.00 88 GLU A C 1
ATOM 634 O O . GLU A 1 88 ? 13.345 1.924 -24.462 1.00 94.00 88 GLU A O 1
ATOM 639 N N . PHE A 1 89 ? 13.266 1.189 -22.345 1.00 90.81 89 PHE A N 1
ATOM 640 C CA . PHE A 1 89 ? 11.838 1.439 -22.164 1.00 90.81 89 PHE A CA 1
ATOM 641 C C . PHE A 1 89 ? 11.498 2.938 -22.223 1.00 90.81 89 PHE A C 1
ATOM 643 O O . PHE A 1 89 ? 10.603 3.337 -22.967 1.00 90.81 89 PHE A O 1
ATOM 650 N N . ILE A 1 90 ? 12.274 3.797 -21.554 1.00 88.31 90 ILE A N 1
ATOM 651 C CA . ILE A 1 90 ? 12.149 5.262 -21.644 1.00 88.31 90 ILE A CA 1
ATOM 652 C C . ILE A 1 90 ? 12.419 5.752 -23.078 1.00 88.31 90 ILE A C 1
ATOM 654 O O . ILE A 1 90 ? 11.736 6.659 -23.560 1.00 88.31 90 ILE A O 1
ATOM 658 N N . LYS A 1 91 ? 13.378 5.149 -23.793 1.00 90.56 91 LYS A N 1
ATOM 659 C CA . LYS A 1 91 ? 13.632 5.435 -25.215 1.00 90.56 91 LYS A CA 1
ATOM 660 C C . LYS A 1 91 ? 12.448 5.013 -26.097 1.00 90.56 91 LYS A C 1
ATOM 662 O O . LYS A 1 91 ? 12.055 5.775 -26.978 1.00 90.56 91 LYS A O 1
ATOM 667 N N . HIS A 1 92 ? 11.855 3.847 -25.843 1.00 86.62 92 HIS A N 1
ATOM 668 C CA . HIS A 1 92 ? 10.687 3.338 -26.564 1.00 86.62 92 HIS A CA 1
ATOM 669 C C . HIS A 1 92 ? 9.444 4.214 -26.340 1.00 86.62 92 HIS A C 1
ATOM 671 O O . HIS A 1 92 ? 8.784 4.577 -27.315 1.00 86.62 92 HIS A O 1
ATOM 677 N N . LEU A 1 93 ? 9.181 4.618 -25.090 1.00 83.62 93 LEU A N 1
ATOM 678 C CA . LEU A 1 93 ? 8.139 5.581 -24.709 1.00 83.62 93 LEU A CA 1
ATOM 679 C C . LEU A 1 93 ? 8.290 6.903 -25.471 1.00 83.62 93 LEU A C 1
ATOM 681 O O . LEU A 1 93 ? 7.358 7.344 -26.142 1.00 83.62 93 LEU A O 1
ATOM 685 N N . LYS A 1 94 ? 9.484 7.511 -25.425 1.00 83.62 94 LYS A N 1
ATOM 686 C CA . LYS A 1 94 ? 9.780 8.785 -26.108 1.00 83.62 94 LYS A CA 1
ATOM 687 C C . LYS A 1 94 ? 9.640 8.701 -27.633 1.00 83.62 94 LYS A C 1
ATOM 689 O O . LYS A 1 94 ? 9.308 9.702 -28.258 1.00 83.62 94 LYS A O 1
ATOM 694 N N . ALA A 1 95 ? 9.861 7.527 -28.226 1.00 85.69 95 ALA A N 1
ATOM 695 C CA . ALA A 1 95 ? 9.663 7.288 -29.656 1.00 85.69 95 ALA A CA 1
ATOM 696 C C . ALA A 1 95 ? 8.197 6.990 -30.047 1.00 85.69 95 ALA A C 1
ATOM 698 O O . ALA A 1 95 ? 7.858 7.064 -31.229 1.00 85.69 95 ALA A O 1
ATOM 699 N N . ASN A 1 96 ? 7.323 6.653 -29.089 1.00 78.81 96 ASN A N 1
ATOM 700 C CA . ASN A 1 96 ? 5.941 6.219 -29.337 1.00 78.81 96 ASN A CA 1
ATOM 701 C C . ASN A 1 96 ? 4.897 6.937 -28.447 1.00 78.81 96 ASN A C 1
ATOM 703 O O . ASN A 1 96 ? 4.040 6.270 -27.858 1.00 78.81 96 ASN A O 1
ATOM 707 N N . PRO A 1 97 ? 4.915 8.284 -28.351 1.00 72.94 97 PRO A N 1
ATOM 708 C CA . PRO A 1 97 ? 3.983 9.028 -27.504 1.00 72.94 97 PRO A CA 1
ATOM 709 C C . PRO A 1 97 ? 2.521 8.738 -27.880 1.00 72.94 97 PRO A C 1
ATOM 711 O O . PRO A 1 97 ? 2.160 8.750 -29.057 1.00 72.94 97 PRO A O 1
ATOM 714 N N . GLY A 1 98 ? 1.688 8.445 -26.877 1.00 64.94 98 GLY A N 1
ATOM 715 C CA . GLY A 1 98 ? 0.249 8.172 -27.023 1.00 64.94 98 GLY A CA 1
ATOM 716 C C . GLY A 1 98 ? -0.131 6.866 -27.740 1.00 64.94 98 GLY A C 1
ATOM 717 O O . GLY A 1 98 ? -1.311 6.529 -27.789 1.00 64.94 98 GLY A O 1
ATOM 718 N N . LYS A 1 99 ? 0.826 6.105 -28.291 1.00 62.34 99 LYS A N 1
ATOM 719 C CA . LYS A 1 99 ? 0.526 4.886 -29.070 1.00 62.34 99 LYS A CA 1
ATOM 720 C C . LYS A 1 99 ? 0.246 3.648 -28.221 1.00 62.34 99 LYS A C 1
ATOM 722 O O . LYS A 1 99 ? -0.351 2.705 -28.734 1.00 62.34 99 LYS A O 1
ATOM 727 N N . LEU A 1 100 ? 0.693 3.648 -26.967 1.00 57.72 100 LEU A N 1
ATOM 728 C CA . LEU A 1 100 ? 0.541 2.525 -26.044 1.00 57.72 100 LEU A CA 1
ATOM 729 C C . LEU A 1 100 ? -0.936 2.381 -25.635 1.00 57.72 100 LEU A C 1
ATOM 731 O O . LEU A 1 100 ? -1.612 1.451 -26.078 1.00 57.72 100 LEU A O 1
ATOM 735 N N . ASP A 1 101 ? -1.465 3.390 -24.938 1.00 50.78 101 ASP A N 1
ATOM 736 C CA . ASP A 1 101 ? -2.792 3.348 -24.304 1.00 50.78 101 ASP A CA 1
ATOM 737 C C . ASP A 1 101 ? -3.984 3.339 -25.285 1.00 50.78 101 ASP A C 1
ATOM 739 O O . ASP A 1 101 ? -5.081 2.932 -24.910 1.00 50.78 101 ASP A O 1
ATOM 743 N N . VAL A 1 102 ? -3.807 3.817 -26.528 1.00 43.34 102 VAL A N 1
ATOM 744 C CA . VAL A 1 102 ? -4.939 4.204 -27.403 1.00 43.34 102 VAL A CA 1
ATOM 745 C C . VAL A 1 102 ? -5.149 3.299 -28.625 1.00 43.34 102 VAL A C 1
ATOM 747 O O . VAL A 1 102 ? -6.288 3.078 -29.026 1.00 43.34 102 VAL A O 1
ATOM 750 N N . LEU A 1 103 ? -4.084 2.789 -29.258 1.00 41.41 103 LEU A N 1
ATOM 751 C CA . LEU A 1 103 ? -4.172 2.240 -30.629 1.00 41.41 103 LEU A CA 1
ATOM 752 C C . LEU A 1 103 ? -4.160 0.708 -30.732 1.00 41.41 103 LEU A C 1
ATOM 754 O O . LEU A 1 103 ? -4.307 0.170 -31.827 1.00 41.41 103 LEU A O 1
ATOM 758 N N . SER A 1 104 ? -3.948 0.004 -29.622 1.00 48.41 104 SER A N 1
ATOM 759 C CA . SER A 1 104 ? -3.593 -1.424 -29.616 1.00 48.41 104 SER A CA 1
ATOM 760 C C . SER A 1 104 ? -4.637 -2.345 -28.976 1.00 48.41 104 SER A C 1
ATOM 762 O O . SER A 1 104 ? -4.625 -3.548 -29.231 1.00 48.41 104 SER A O 1
ATOM 764 N N . GLY A 1 105 ? -5.500 -1.810 -28.103 1.00 52.09 105 GLY A N 1
ATOM 765 C CA . GLY A 1 105 ? -6.381 -2.611 -27.244 1.00 52.09 105 GLY A CA 1
ATOM 766 C C . GLY A 1 105 ? -5.642 -3.509 -26.238 1.00 52.09 105 GLY A C 1
ATOM 767 O O . GLY A 1 105 ? -6.252 -4.414 -25.675 1.00 52.09 105 GLY A O 1
ATOM 768 N N . GLN A 1 106 ? -4.339 -3.295 -26.023 1.00 61.62 106 GLN A N 1
ATOM 769 C CA . GLN A 1 106 ? -3.497 -4.080 -25.119 1.00 61.62 106 GLN A CA 1
ATOM 770 C C . GLN A 1 106 ? -2.698 -3.159 -24.198 1.00 61.62 106 GLN A C 1
ATOM 772 O O . GLN A 1 106 ? -2.288 -2.078 -24.605 1.00 61.62 106 GLN A O 1
ATOM 777 N N . LEU A 1 107 ? -2.423 -3.621 -22.980 1.00 65.81 107 LEU A N 1
ATOM 778 C CA . LEU A 1 107 ? -1.552 -2.934 -22.029 1.00 65.81 107 LEU A CA 1
ATOM 779 C C . LEU A 1 107 ? -0.091 -3.357 -22.280 1.00 65.81 107 LEU A C 1
ATOM 781 O O . LEU A 1 107 ? 0.244 -4.534 -22.141 1.00 65.81 107 LEU A O 1
ATOM 785 N N . GLN A 1 108 ? 0.781 -2.430 -22.691 1.00 75.50 108 GLN A N 1
ATOM 786 C CA . GLN A 1 108 ? 2.198 -2.738 -22.971 1.00 75.50 108 GLN A CA 1
ATOM 787 C C . GLN A 1 108 ? 3.069 -2.730 -21.719 1.00 75.50 108 GLN A C 1
ATOM 789 O O . GLN A 1 108 ? 4.094 -3.411 -21.693 1.00 75.50 108 GLN A O 1
ATOM 794 N N . PHE A 1 109 ? 2.690 -1.957 -20.706 1.00 84.12 109 PHE A N 1
ATOM 795 C CA . PHE A 1 109 ? 3.399 -1.867 -19.439 1.00 84.12 109 PHE A CA 1
ATOM 796 C C . PHE A 1 109 ? 2.426 -1.595 -18.299 1.00 84.12 109 PHE A C 1
ATOM 798 O O . PHE A 1 109 ? 1.350 -1.039 -18.510 1.00 84.12 109 PHE A O 1
ATOM 805 N N . TRP A 1 110 ? 2.816 -1.983 -17.094 1.00 81.19 110 TRP A N 1
ATOM 806 C CA . TRP A 1 110 ? 2.009 -1.833 -15.896 1.00 81.19 110 TRP A CA 1
ATOM 807 C C . TRP A 1 110 ? 2.909 -1.510 -14.703 1.00 81.19 110 TRP A C 1
ATOM 809 O O . TRP A 1 110 ? 4.071 -1.914 -14.658 1.00 81.19 110 TRP A O 1
ATOM 819 N N . PHE A 1 111 ? 2.365 -0.749 -13.757 1.00 85.38 111 PHE A N 1
ATOM 820 C CA . PHE A 1 111 ? 2.972 -0.501 -12.455 1.00 85.38 111 PHE A CA 1
ATOM 821 C C . PHE A 1 111 ? 2.234 -1.378 -11.444 1.00 85.38 111 PHE A C 1
ATOM 823 O O . PHE A 1 111 ? 1.221 -0.978 -10.870 1.00 85.38 111 PHE A O 1
ATOM 830 N N . ASP A 1 112 ? 2.701 -2.615 -11.313 1.00 82.12 112 ASP A N 1
ATOM 831 C CA . ASP A 1 112 ? 1.978 -3.688 -10.644 1.00 82.12 112 ASP A CA 1
ATOM 832 C C . ASP A 1 112 ? 2.225 -3.717 -9.128 1.00 82.12 112 ASP A C 1
ATOM 834 O O . ASP A 1 112 ? 3.381 -3.669 -8.716 1.00 82.12 112 ASP A O 1
ATOM 838 N N . PRO A 1 113 ? 1.192 -3.845 -8.277 1.00 82.12 113 PRO A N 1
ATOM 839 C CA . PRO A 1 113 ? 1.354 -3.973 -6.829 1.00 82.12 113 PRO A CA 1
ATOM 840 C C . PRO A 1 113 ? 1.579 -5.427 -6.347 1.00 82.12 113 PRO A C 1
ATOM 842 O O . PRO A 1 113 ? 1.219 -5.744 -5.215 1.00 82.12 113 PRO A O 1
ATOM 845 N N . GLY A 1 114 ? 2.087 -6.335 -7.195 1.00 83.31 114 GLY A N 1
ATOM 846 C CA . GLY A 1 114 ? 2.401 -7.735 -6.866 1.00 83.31 114 GLY A CA 1
ATOM 847 C C . GLY A 1 114 ? 1.637 -8.851 -7.623 1.00 83.31 114 GLY A C 1
ATOM 848 O O . GLY A 1 114 ? 2.219 -9.923 -7.812 1.00 83.31 114 GLY A O 1
ATOM 849 N N . PRO A 1 115 ? 0.366 -8.700 -8.064 1.00 81.25 115 PRO A N 1
ATOM 850 C CA . PRO A 1 115 ? -0.371 -9.765 -8.765 1.00 81.25 115 PRO A CA 1
ATOM 851 C C . PRO A 1 115 ? 0.250 -10.269 -10.083 1.00 81.25 115 PRO A C 1
ATOM 853 O O . PRO A 1 115 ? 0.074 -11.442 -10.433 1.00 81.25 115 PRO A O 1
ATOM 856 N N . GLY A 1 116 ? 0.957 -9.408 -10.814 1.00 83.81 116 GLY A N 1
ATOM 857 C CA . GLY A 1 116 ? 1.605 -9.695 -12.097 1.00 83.81 116 GLY A CA 1
ATOM 858 C C . GLY A 1 116 ? 2.847 -10.582 -11.987 1.00 83.81 116 GLY A C 1
ATOM 859 O O . GLY A 1 116 ? 3.147 -11.339 -12.917 1.00 83.81 116 GLY A O 1
ATOM 860 N N . LEU A 1 117 ? 3.475 -10.629 -10.807 1.00 86.88 117 LEU A N 1
ATOM 861 C CA . LEU A 1 117 ? 4.722 -11.356 -10.541 1.00 86.88 117 LEU A CA 1
ATOM 862 C C . LEU A 1 117 ? 4.664 -12.844 -10.926 1.00 86.88 117 LEU A C 1
ATOM 864 O O . LEU A 1 117 ? 5.619 -13.381 -11.483 1.00 86.88 117 LEU A O 1
ATOM 868 N N . LYS A 1 118 ? 3.517 -13.513 -10.747 1.00 87.69 118 LYS A N 1
ATOM 869 C CA . LYS A 1 118 ? 3.338 -14.920 -11.171 1.00 87.69 118 LYS A CA 1
ATOM 870 C C . LYS A 1 118 ? 3.321 -15.102 -12.692 1.00 87.69 118 LYS A C 1
ATOM 872 O O . LYS A 1 118 ? 3.584 -16.193 -13.193 1.00 87.69 118 LYS A O 1
ATOM 877 N N . GLN A 1 119 ? 3.003 -14.053 -13.449 1.00 88.12 119 GLN A N 1
ATOM 878 C CA . GLN A 1 119 ? 3.126 -14.037 -14.909 1.00 88.12 119 GLN A CA 1
ATOM 879 C C . GLN A 1 119 ? 4.548 -13.655 -15.354 1.00 88.12 119 GLN A C 1
ATOM 881 O O . GLN A 1 119 ? 4.961 -14.097 -16.426 1.00 88.12 119 GLN A O 1
ATOM 886 N N . VAL A 1 120 ? 5.312 -12.919 -14.534 1.00 90.00 120 VAL A N 1
ATOM 887 C CA . VAL A 1 120 ? 6.766 -12.729 -14.709 1.00 90.00 120 VAL A CA 1
ATOM 888 C C . VAL A 1 120 ? 7.510 -14.050 -14.499 1.00 90.00 120 VAL A C 1
ATOM 890 O O . VAL A 1 120 ? 8.280 -14.459 -15.363 1.00 90.00 120 VAL A O 1
ATOM 893 N N . GLU A 1 121 ? 7.219 -14.772 -13.414 1.00 89.62 121 GLU A N 1
ATOM 894 C CA . GLU A 1 121 ? 7.748 -16.121 -13.143 1.00 89.62 121 GLU A CA 1
ATOM 895 C C . GLU A 1 121 ? 7.406 -17.110 -14.272 1.00 89.62 121 GLU A C 1
ATOM 897 O O . GLU A 1 121 ? 8.238 -17.923 -14.668 1.00 89.62 121 GLU A O 1
ATOM 902 N N . ALA A 1 122 ? 6.205 -16.999 -14.851 1.00 91.94 122 ALA A N 1
ATOM 903 C CA . ALA A 1 122 ? 5.778 -17.781 -16.012 1.00 91.94 122 ALA A CA 1
ATOM 904 C C . ALA A 1 122 ? 6.288 -17.246 -17.373 1.00 91.94 122 ALA A C 1
ATOM 906 O O . ALA A 1 122 ? 5.838 -17.726 -18.415 1.00 91.94 122 ALA A O 1
ATOM 907 N N . GLY A 1 123 ? 7.168 -16.237 -17.394 1.00 90.25 123 GLY A N 1
ATOM 908 C CA . GLY A 1 123 ? 7.776 -15.671 -18.607 1.00 90.25 123 GLY A CA 1
ATOM 909 C C . GLY A 1 123 ? 6.827 -14.908 -19.545 1.00 90.25 123 GLY A C 1
ATOM 910 O O . GLY A 1 123 ? 7.217 -14.562 -20.660 1.00 90.25 123 GLY A O 1
ATOM 911 N N . LYS A 1 124 ? 5.583 -14.644 -19.126 1.00 88.81 124 LYS A N 1
ATOM 912 C CA . LYS A 1 124 ? 4.564 -13.930 -19.920 1.00 88.81 124 LYS A CA 1
ATOM 913 C C . LYS A 1 124 ? 4.625 -12.414 -19.756 1.00 88.81 124 LYS A C 1
ATOM 915 O O . LYS A 1 124 ? 4.085 -11.705 -20.599 1.00 88.81 124 LYS A O 1
ATOM 920 N N . LEU A 1 125 ? 5.256 -11.931 -18.688 1.00 90.62 125 LEU A N 1
ATOM 921 C CA . LEU A 1 125 ? 5.582 -10.526 -18.450 1.00 90.62 125 LEU A CA 1
ATOM 922 C C . LEU A 1 125 ? 7.087 -10.390 -18.196 1.00 90.62 125 LEU A C 1
ATOM 924 O O . LEU A 1 125 ? 7.741 -11.321 -17.730 1.00 90.62 125 LEU A O 1
ATOM 928 N N . ARG A 1 126 ? 7.645 -9.222 -18.510 1.00 92.38 126 ARG A N 1
ATOM 929 C CA . ARG A 1 126 ? 9.045 -8.871 -18.265 1.00 92.38 126 ARG A CA 1
ATOM 930 C C . ARG A 1 126 ? 9.106 -7.760 -17.222 1.00 92.38 126 ARG A C 1
ATOM 932 O O . ARG A 1 126 ? 8.795 -6.608 -17.526 1.00 92.38 126 ARG A O 1
ATOM 939 N N . LEU A 1 127 ? 9.529 -8.114 -16.014 1.00 94.69 127 LEU A N 1
ATOM 940 C CA . LEU A 1 127 ? 9.866 -7.170 -14.952 1.00 94.69 127 LEU A CA 1
ATOM 941 C C . LEU A 1 127 ? 11.150 -6.409 -15.324 1.00 94.69 127 LEU A C 1
ATOM 943 O O . LEU A 1 127 ? 12.184 -7.029 -15.564 1.00 94.69 127 LEU A O 1
ATOM 947 N N . LEU A 1 128 ? 11.072 -5.078 -15.402 1.00 94.56 128 LEU A N 1
ATOM 948 C CA . LEU A 1 128 ? 12.194 -4.203 -15.766 1.00 94.56 128 LEU A CA 1
ATOM 949 C C . LEU A 1 128 ? 12.875 -3.561 -14.554 1.00 94.56 128 LEU A C 1
ATOM 951 O O . LEU A 1 128 ? 14.096 -3.419 -14.548 1.00 94.56 128 LEU A O 1
ATOM 955 N N . ALA A 1 129 ? 12.089 -3.128 -13.567 1.00 95.88 129 ALA A N 1
ATOM 956 C CA . ALA A 1 129 ? 12.573 -2.452 -12.366 1.00 95.88 129 ALA A CA 1
ATOM 957 C C . ALA A 1 129 ? 11.525 -2.463 -11.248 1.00 95.88 129 ALA A C 1
ATOM 959 O O . ALA A 1 129 ? 10.348 -2.732 -11.485 1.00 95.88 129 ALA A O 1
ATOM 960 N N . ILE A 1 130 ? 11.948 -2.106 -10.039 1.00 94.06 130 ILE A N 1
ATOM 961 C CA . ILE A 1 130 ? 11.080 -1.916 -8.872 1.00 94.06 130 ILE A CA 1
ATOM 962 C C . ILE A 1 130 ? 10.948 -0.410 -8.595 1.00 94.06 130 ILE A C 1
ATOM 964 O O . ILE A 1 130 ? 11.936 0.322 -8.600 1.00 94.06 130 ILE A O 1
ATOM 968 N N . GLY A 1 131 ? 9.730 0.072 -8.370 1.00 89.06 131 GLY A N 1
ATOM 969 C CA . GLY A 1 131 ? 9.402 1.467 -8.058 1.00 89.06 131 GLY A CA 1
ATOM 970 C C . GLY A 1 131 ? 9.661 1.875 -6.605 1.00 89.06 131 GLY A C 1
ATOM 971 O O . GLY A 1 131 ? 9.150 2.901 -6.170 1.00 89.06 131 GLY A O 1
ATOM 972 N N . SER A 1 132 ? 10.419 1.070 -5.867 1.00 85.94 132 SER A N 1
ATOM 973 C CA . SER A 1 132 ? 10.751 1.240 -4.456 1.00 85.94 132 SER A CA 1
ATOM 974 C C . SER A 1 132 ? 12.087 1.982 -4.257 1.00 85.94 132 SER A C 1
ATOM 976 O O . SER A 1 132 ? 12.959 1.932 -5.132 1.00 85.94 132 SER A O 1
ATOM 978 N N . PRO A 1 133 ? 12.345 2.580 -3.075 1.00 87.94 133 PRO A N 1
ATOM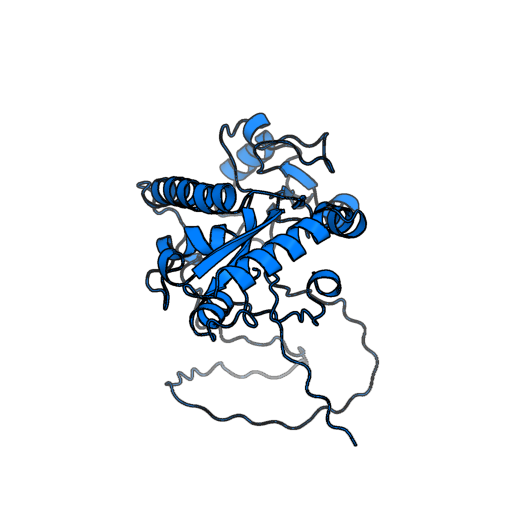 979 C CA . PRO A 1 133 ? 13.657 3.145 -2.739 1.00 87.94 133 PRO A CA 1
ATOM 980 C C . PRO A 1 133 ? 14.768 2.087 -2.631 1.00 87.94 133 PRO A C 1
ATOM 982 O O . PRO A 1 133 ? 15.951 2.397 -2.783 1.00 87.94 133 PRO A O 1
ATOM 985 N N . HIS A 1 134 ? 14.398 0.837 -2.334 1.00 89.62 134 HIS A N 1
ATOM 986 C CA . HIS A 1 134 ? 15.299 -0.292 -2.082 1.00 89.62 134 HIS A CA 1
ATOM 987 C C . HIS A 1 134 ? 14.763 -1.554 -2.766 1.00 89.62 134 HIS A C 1
ATOM 989 O O . HIS A 1 134 ? 13.551 -1.768 -2.790 1.00 89.62 134 HIS A O 1
ATOM 995 N N . ARG A 1 135 ? 15.641 -2.407 -3.308 1.00 92.06 135 ARG A N 1
ATOM 996 C CA . ARG A 1 135 ? 15.234 -3.630 -4.024 1.00 92.06 135 ARG A CA 1
ATOM 997 C C . ARG A 1 135 ? 14.398 -4.568 -3.141 1.00 92.06 135 ARG A C 1
ATOM 999 O O . ARG A 1 135 ? 14.699 -4.740 -1.962 1.00 92.06 135 ARG A O 1
ATOM 1006 N N . SER A 1 136 ? 13.395 -5.222 -3.730 1.00 87.38 136 SER A N 1
ATOM 1007 C CA . SER A 1 136 ? 12.622 -6.267 -3.048 1.00 87.38 136 SER A CA 1
ATOM 1008 C C . SER A 1 136 ? 13.519 -7.468 -2.705 1.00 87.38 136 SER A C 1
ATOM 1010 O O . SER A 1 136 ? 14.232 -7.947 -3.593 1.00 87.38 136 SER A O 1
ATOM 1012 N N . PRO A 1 137 ? 13.439 -8.031 -1.481 1.00 86.44 137 PRO A N 1
ATOM 1013 C CA . PRO A 1 137 ? 14.142 -9.264 -1.115 1.00 86.44 137 PRO A CA 1
ATOM 1014 C C . PRO A 1 137 ? 13.809 -10.477 -2.000 1.00 86.44 137 PRO A C 1
ATOM 1016 O O . PRO A 1 137 ? 14.620 -11.394 -2.095 1.00 86.44 137 PRO A O 1
ATOM 1019 N N . GLN A 1 138 ? 12.644 -10.485 -2.661 1.00 85.00 138 GLN A N 1
ATOM 1020 C CA . GLN A 1 138 ? 12.239 -11.534 -3.609 1.00 85.00 138 GLN A CA 1
ATOM 1021 C C . GLN A 1 138 ? 12.925 -11.384 -4.981 1.00 85.00 138 GLN A C 1
ATOM 1023 O O . GLN A 1 138 ? 13.124 -12.373 -5.683 1.00 85.00 138 GLN A O 1
ATOM 1028 N N . TYR A 1 139 ? 13.333 -10.164 -5.351 1.00 90.50 139 TYR A N 1
ATOM 1029 C CA . TYR A 1 139 ? 13.930 -9.839 -6.651 1.00 90.50 139 TYR A CA 1
ATOM 1030 C C . TYR A 1 139 ? 15.247 -9.050 -6.502 1.00 90.50 139 TYR A C 1
ATOM 1032 O O . TYR A 1 139 ? 15.386 -7.972 -7.081 1.00 90.50 139 TYR A O 1
ATOM 1040 N N . PRO A 1 140 ? 16.256 -9.573 -5.773 1.00 92.25 140 PRO A N 1
ATOM 1041 C CA . PRO A 1 140 ? 17.479 -8.833 -5.436 1.00 92.25 140 PRO A CA 1
ATOM 1042 C C . PRO A 1 140 ? 18.332 -8.451 -6.657 1.00 92.25 140 PRO A C 1
ATOM 1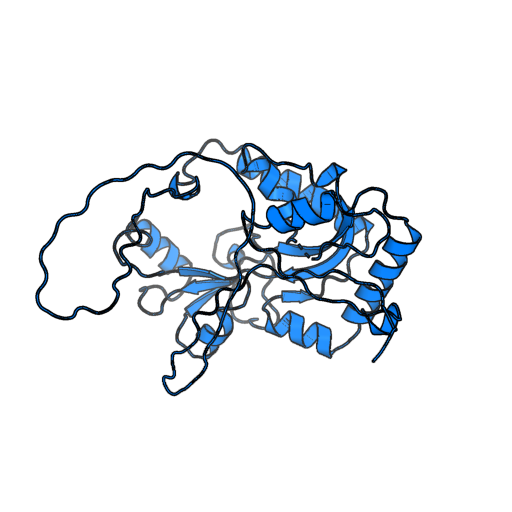044 O O . PRO A 1 140 ? 19.144 -7.529 -6.583 1.00 92.25 140 PRO A O 1
ATOM 1047 N N . ASN A 1 141 ? 18.140 -9.132 -7.790 1.00 93.94 141 ASN A N 1
ATOM 1048 C CA . ASN A 1 141 ? 18.842 -8.864 -9.047 1.00 93.94 141 ASN A CA 1
ATOM 1049 C C . ASN A 1 141 ? 18.144 -7.810 -9.928 1.00 93.94 141 ASN A C 1
ATOM 1051 O O . ASN A 1 141 ? 18.769 -7.298 -10.855 1.00 93.94 141 ASN A O 1
ATOM 1055 N N . VAL A 1 142 ? 16.877 -7.478 -9.655 1.00 95.38 142 VAL A N 1
ATOM 1056 C CA . VAL A 1 142 ? 16.120 -6.463 -10.403 1.00 95.38 142 VAL A CA 1
ATOM 1057 C C . VAL A 1 142 ? 16.458 -5.082 -9.829 1.00 95.38 142 VAL A C 1
ATOM 1059 O O . VAL A 1 142 ? 16.401 -4.914 -8.609 1.00 95.38 142 VAL A O 1
ATOM 1062 N N . PRO A 1 143 ? 16.824 -4.091 -10.662 1.00 96.69 143 PRO A N 1
ATOM 1063 C CA . PRO A 1 143 ? 17.188 -2.770 -10.172 1.00 96.69 143 PRO A CA 1
ATOM 1064 C C . PRO A 1 143 ? 15.967 -1.976 -9.698 1.00 96.69 143 PRO A C 1
ATOM 1066 O O . PRO A 1 143 ? 14.840 -2.215 -10.137 1.00 96.69 143 PRO A O 1
ATOM 1069 N N . THR A 1 144 ? 16.181 -0.973 -8.848 1.00 95.94 144 THR A N 1
ATOM 1070 C CA . THR A 1 144 ? 15.142 0.041 -8.605 1.00 95.94 144 THR A CA 1
ATOM 1071 C C . THR A 1 144 ? 15.079 1.045 -9.758 1.00 95.94 144 THR A C 1
ATOM 1073 O O . THR A 1 144 ? 16.021 1.184 -10.545 1.00 95.94 144 THR A O 1
ATOM 1076 N N . LEU A 1 145 ? 13.985 1.802 -9.867 1.00 92.62 145 LEU A N 1
ATOM 1077 C CA . LEU A 1 145 ? 13.911 2.925 -10.806 1.00 92.62 145 LEU A CA 1
ATOM 1078 C C . LEU A 1 145 ? 14.914 4.038 -10.458 1.00 92.62 145 LEU A C 1
ATOM 1080 O O . LEU A 1 145 ? 15.462 4.654 -11.372 1.00 92.62 145 LEU A O 1
ATOM 1084 N N . ALA A 1 146 ? 15.242 4.218 -9.174 1.00 91.38 146 ALA A N 1
ATOM 1085 C CA . ALA A 1 146 ? 16.297 5.129 -8.732 1.00 91.38 146 ALA A CA 1
ATOM 1086 C C . ALA A 1 146 ? 17.690 4.708 -9.233 1.00 91.38 146 ALA A C 1
ATOM 1088 O O . ALA A 1 146 ? 18.395 5.522 -9.829 1.00 91.38 146 ALA A O 1
ATOM 1089 N N . GLU A 1 147 ? 18.052 3.430 -9.086 1.00 95.12 147 GLU A N 1
ATOM 1090 C CA . GLU A 1 147 ? 19.278 2.855 -9.667 1.00 95.12 147 GLU A CA 1
ATOM 1091 C C . GLU A 1 147 ? 19.280 2.923 -11.205 1.00 95.12 147 GLU A C 1
ATOM 1093 O O . GLU A 1 147 ? 20.333 3.048 -11.828 1.00 95.12 147 GLU A O 1
ATOM 1098 N N . SER A 1 148 ? 18.096 2.878 -11.822 1.00 92.69 148 SER A N 1
ATOM 1099 C CA . SER A 1 148 ? 17.900 2.920 -13.277 1.00 92.69 148 SER A CA 1
ATOM 1100 C C . SER A 1 148 ? 17.854 4.338 -13.874 1.00 92.69 148 SER A C 1
ATOM 1102 O O . SER A 1 148 ? 17.482 4.500 -15.038 1.00 92.69 148 SER A O 1
ATOM 1104 N N . GLY A 1 149 ? 18.220 5.368 -13.103 1.00 88.81 149 GLY A N 1
ATOM 1105 C CA . GLY A 1 149 ? 18.335 6.752 -13.579 1.00 88.81 149 GLY A CA 1
ATOM 1106 C C . GLY A 1 149 ? 17.123 7.656 -13.325 1.00 88.81 149 GLY A C 1
ATOM 1107 O O . GLY A 1 149 ? 17.080 8.755 -13.876 1.00 88.81 149 GLY A O 1
ATOM 1108 N N . LEU A 1 150 ? 16.162 7.242 -12.490 1.00 87.69 150 LEU A N 1
ATOM 1109 C CA . LEU A 1 150 ? 15.072 8.086 -11.976 1.00 87.69 150 LEU A CA 1
ATOM 1110 C C . LEU A 1 150 ? 15.264 8.339 -10.462 1.00 87.69 150 LEU A C 1
ATOM 1112 O O . LEU A 1 150 ? 14.537 7.767 -9.647 1.00 87.69 150 LEU A O 1
ATOM 1116 N N . PRO A 1 151 ? 16.272 9.134 -10.048 1.00 86.62 151 PRO A N 1
ATOM 1117 C CA . PRO A 1 151 ? 16.611 9.315 -8.636 1.00 86.62 151 PRO A CA 1
ATOM 1118 C C . PRO A 1 151 ? 15.432 9.879 -7.831 1.00 86.62 151 PRO A C 1
ATOM 1120 O O . PRO A 1 151 ? 14.720 10.766 -8.294 1.00 86.62 151 PRO A O 1
ATOM 1123 N N . GLY A 1 152 ? 15.241 9.365 -6.612 1.00 82.62 152 GLY A N 1
ATOM 1124 C CA . GLY A 1 152 ? 14.137 9.764 -5.729 1.00 82.62 152 GLY A CA 1
ATOM 1125 C C . GLY A 1 152 ? 12.773 9.145 -6.063 1.00 82.62 152 GLY A C 1
ATOM 1126 O O . GLY A 1 152 ? 11.786 9.505 -5.428 1.00 82.62 152 GLY A O 1
ATOM 1127 N N . PHE A 1 153 ? 12.688 8.223 -7.029 1.00 84.25 153 PHE A N 1
ATOM 1128 C CA . PHE A 1 153 ? 11.440 7.525 -7.339 1.00 84.25 153 PHE A CA 1
ATOM 1129 C C . PHE A 1 153 ? 11.022 6.585 -6.192 1.00 84.25 153 PHE A C 1
ATOM 1131 O O . PHE A 1 153 ? 11.712 5.607 -5.906 1.00 84.25 153 PHE A O 1
ATOM 1138 N N . ASP A 1 154 ? 9.871 6.872 -5.580 1.00 85.81 154 ASP A N 1
ATOM 1139 C CA . ASP A 1 154 ? 9.189 6.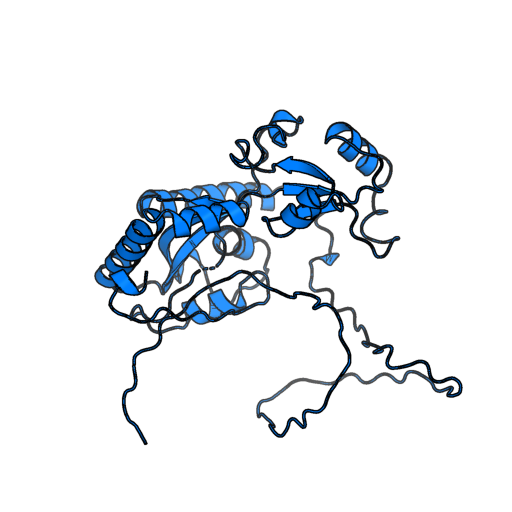014 -4.605 1.00 85.81 154 ASP A CA 1
ATOM 1140 C C . ASP A 1 154 ? 7.687 5.963 -4.931 1.00 85.81 154 ASP A C 1
ATOM 1142 O O . ASP A 1 154 ? 6.975 6.966 -4.816 1.00 85.81 154 ASP A O 1
ATOM 1146 N N . ALA A 1 155 ? 7.214 4.800 -5.367 1.00 84.62 155 ALA A N 1
ATOM 1147 C CA . ALA A 1 155 ? 5.807 4.498 -5.622 1.00 84.62 155 ALA A CA 1
ATOM 1148 C C . ALA A 1 155 ? 5.261 3.403 -4.691 1.00 84.62 155 ALA A C 1
ATOM 1150 O O . ALA A 1 155 ? 4.101 3.012 -4.835 1.00 84.62 155 ALA A O 1
ATOM 1151 N N . ASP A 1 156 ? 6.060 2.911 -3.737 1.00 84.94 156 ASP A N 1
ATOM 1152 C CA . ASP A 1 156 ? 5.565 1.970 -2.733 1.00 84.94 156 ASP A CA 1
ATOM 1153 C C . ASP A 1 156 ? 4.400 2.598 -1.963 1.00 84.94 156 ASP A C 1
ATOM 1155 O O . ASP A 1 156 ? 4.372 3.804 -1.711 1.00 84.94 156 ASP A O 1
ATOM 1159 N N . THR A 1 157 ? 3.453 1.775 -1.516 1.00 84.38 157 THR A N 1
ATOM 1160 C CA . THR A 1 157 ? 2.365 2.257 -0.660 1.00 84.38 157 THR A CA 1
ATOM 1161 C C . THR A 1 157 ? 2.300 1.471 0.639 1.00 84.38 157 THR A C 1
ATOM 1163 O O . THR A 1 157 ? 2.201 0.243 0.643 1.00 84.38 157 THR A O 1
ATOM 1166 N N . LEU A 1 158 ? 2.313 2.184 1.765 1.00 91.25 158 LEU A N 1
ATOM 1167 C CA . LEU A 1 158 ? 2.094 1.585 3.074 1.00 91.25 158 LEU A CA 1
ATOM 1168 C C . LEU A 1 158 ? 0.601 1.300 3.289 1.00 91.25 158 LEU A C 1
ATOM 1170 O O . LEU A 1 158 ? -0.229 2.201 3.199 1.00 91.25 158 LEU A O 1
ATOM 1174 N N . PHE A 1 159 ? 0.260 0.056 3.601 1.00 93.31 159 PHE A N 1
ATOM 1175 C CA . PHE A 1 159 ? -1.064 -0.365 4.052 1.00 93.31 159 PHE A CA 1
ATOM 1176 C C . PHE A 1 159 ? -1.071 -0.517 5.576 1.00 93.31 159 PHE A C 1
ATOM 1178 O O . PHE A 1 159 ? -0.096 -0.976 6.182 1.00 93.31 159 PHE A O 1
ATOM 1185 N N . GLY A 1 160 ? -2.200 -0.192 6.199 1.00 95.44 160 GLY A N 1
ATOM 1186 C CA . GLY A 1 160 ? -2.427 -0.385 7.627 1.00 95.44 160 GLY A CA 1
ATOM 1187 C C . GLY A 1 160 ? -3.902 -0.261 7.992 1.00 95.44 160 GLY A C 1
ATOM 1188 O O . GLY A 1 160 ? -4.732 -0.034 7.120 1.00 95.44 160 GLY A O 1
ATOM 1189 N N . ILE A 1 161 ? -4.214 -0.444 9.274 1.00 97.38 161 ILE A N 1
ATOM 1190 C CA . ILE A 1 161 ? -5.567 -0.340 9.825 1.00 97.38 161 ILE A CA 1
ATOM 1191 C C . ILE A 1 161 ? -5.846 1.086 10.305 1.00 97.38 161 ILE A C 1
ATOM 1193 O O . ILE A 1 161 ? -4.999 1.718 10.944 1.00 97.38 161 ILE A O 1
ATOM 1197 N N . TYR A 1 162 ? -7.074 1.536 10.075 1.00 97.62 162 TYR A N 1
ATOM 1198 C CA . TYR A 1 162 ? -7.672 2.767 10.574 1.00 97.62 162 TYR A CA 1
ATOM 1199 C C . TYR A 1 162 ? -8.999 2.451 11.281 1.00 97.62 162 TYR A C 1
ATOM 1201 O O . TYR A 1 162 ? -9.663 1.458 10.980 1.00 97.62 162 TYR A O 1
ATOM 1209 N N . ALA A 1 163 ? -9.400 3.317 12.205 1.00 97.75 163 ALA A N 1
ATOM 1210 C CA . ALA A 1 163 ? -10.691 3.271 12.890 1.00 97.75 163 ALA A CA 1
ATOM 1211 C C . ALA A 1 163 ? -11.416 4.624 12.751 1.00 97.75 163 ALA A C 1
ATOM 1213 O O . ALA A 1 163 ? -10.745 5.636 12.523 1.00 97.75 163 ALA A O 1
ATOM 1214 N N . PRO A 1 164 ? -12.749 4.691 12.922 1.00 98.00 164 PRO A N 1
ATOM 1215 C CA . PRO A 1 164 ? -13.474 5.961 12.988 1.00 98.00 164 PRO A CA 1
ATOM 1216 C C . PRO A 1 164 ? -12.920 6.866 14.103 1.00 98.00 164 PRO A C 1
ATOM 1218 O O . PRO A 1 164 ? -12.698 6.404 15.229 1.00 98.00 164 PRO A O 1
ATOM 1221 N N . THR A 1 165 ? -12.711 8.159 13.842 1.00 97.25 165 THR A N 1
ATOM 1222 C CA . THR A 1 165 ? -12.136 9.069 14.850 1.00 97.25 165 THR A CA 1
ATOM 1223 C C . THR A 1 165 ? -13.042 9.215 16.067 1.00 97.25 165 THR A C 1
ATOM 1225 O O . THR A 1 165 ? -14.205 9.608 15.955 1.00 97.25 165 THR A O 1
ATOM 1228 N N . GLY A 1 166 ? -12.488 8.928 17.246 1.00 96.62 166 GLY A N 1
ATOM 1229 C CA . GLY A 1 166 ? -13.223 8.815 18.509 1.00 96.62 166 GLY A CA 1
ATOM 1230 C C . GLY A 1 166 ? -13.515 7.372 18.941 1.00 96.62 166 GLY A C 1
ATOM 1231 O O . GLY A 1 166 ? -14.174 7.186 19.958 1.00 96.62 166 GLY A O 1
ATOM 1232 N N . THR A 1 167 ? -13.023 6.367 18.209 1.00 98.19 167 THR A N 1
ATOM 1233 C CA . THR A 1 167 ? -12.956 4.977 18.697 1.00 98.19 167 THR A CA 1
ATOM 1234 C C . THR A 1 167 ? -12.085 4.904 19.966 1.00 98.19 167 THR A C 1
ATOM 1236 O O . THR A 1 167 ? -11.022 5.532 19.979 1.00 98.19 167 THR A O 1
ATOM 1239 N N . PRO A 1 168 ? -12.483 4.173 21.029 1.00 98.00 168 PRO A N 1
ATOM 1240 C CA . PRO A 1 168 ? -11.725 4.096 22.277 1.00 98.00 168 PRO A CA 1
ATOM 1241 C C . PRO A 1 168 ? -10.273 3.636 22.097 1.00 98.00 168 PRO A C 1
ATOM 1243 O O . PRO A 1 168 ? -9.991 2.659 21.407 1.00 98.00 168 PRO A O 1
ATOM 1246 N N . GLU A 1 169 ? -9.345 4.289 22.798 1.00 96.88 169 GLU A N 1
ATOM 1247 C CA . GLU A 1 169 ? -7.912 3.972 22.718 1.00 96.88 169 GLU A CA 1
ATOM 1248 C C . GLU A 1 169 ? -7.596 2.527 23.160 1.00 96.88 169 GLU A C 1
ATOM 1250 O O . GLU A 1 169 ? -6.688 1.900 22.624 1.00 96.88 169 GLU A O 1
ATOM 1255 N N . SER A 1 170 ? -8.398 1.945 24.060 1.00 96.75 170 SER A N 1
ATOM 1256 C CA . SER A 1 170 ? -8.299 0.530 24.455 1.00 96.75 170 SER A CA 1
ATOM 1257 C C . SER A 1 170 ? -8.562 -0.445 23.299 1.00 96.75 170 SER A C 1
ATOM 1259 O O . SER A 1 170 ? -7.893 -1.472 23.200 1.00 96.75 170 SER A O 1
ATOM 1261 N N . VAL A 1 171 ? -9.496 -0.117 22.400 1.00 95.94 171 VAL A N 1
ATOM 1262 C CA . VAL A 1 171 ? -9.761 -0.881 21.170 1.00 95.94 171 VAL A CA 1
ATOM 1263 C C . VAL A 1 171 ? -8.591 -0.724 20.205 1.00 95.94 171 VAL A C 1
ATOM 1265 O O . VAL A 1 171 ? -8.086 -1.714 19.680 1.00 95.94 171 VAL A O 1
ATOM 1268 N N . ILE A 1 172 ? -8.141 0.515 19.992 1.00 97.25 172 ILE A N 1
ATOM 1269 C CA . ILE A 1 172 ? -7.018 0.839 19.102 1.00 97.25 172 ILE A CA 1
ATOM 1270 C C . ILE A 1 172 ? -5.767 0.052 19.521 1.00 97.25 172 ILE A C 1
ATOM 1272 O O . ILE A 1 172 ? -5.125 -0.579 18.682 1.00 97.25 172 ILE A O 1
ATOM 1276 N N . GLU A 1 173 ? -5.464 0.011 20.818 1.00 97.00 173 GLU A N 1
ATOM 1277 C CA . GLU A 1 173 ? -4.321 -0.716 21.370 1.00 97.00 173 GLU A CA 1
ATOM 1278 C C . GLU A 1 173 ? -4.479 -2.247 21.291 1.00 97.00 173 GLU A C 1
ATOM 1280 O O . GLU A 1 173 ? -3.515 -2.954 20.974 1.00 97.00 173 GLU A O 1
ATOM 1285 N N . ALA A 1 174 ? -5.692 -2.779 21.491 1.00 96.38 174 ALA A N 1
ATOM 1286 C CA . ALA A 1 174 ? -5.982 -4.202 21.303 1.00 96.38 174 ALA A CA 1
ATOM 1287 C C . ALA A 1 174 ? -5.796 -4.635 19.836 1.00 96.38 174 ALA A C 1
ATOM 1289 O O . ALA A 1 174 ? -5.124 -5.633 19.558 1.00 96.38 174 ALA A O 1
ATOM 1290 N N . VAL A 1 175 ? -6.312 -3.850 18.884 1.00 96.50 175 VAL A N 1
ATOM 1291 C CA . VAL A 1 175 ? -6.138 -4.076 17.440 1.00 96.50 175 VAL A CA 1
ATOM 1292 C C . VAL A 1 175 ? -4.664 -3.960 17.050 1.00 96.50 175 VAL A C 1
ATOM 1294 O O . VAL A 1 175 ? -4.148 -4.848 16.370 1.00 96.50 175 VAL A O 1
ATOM 1297 N N . ARG A 1 176 ? -3.949 -2.932 17.527 1.00 96.50 176 ARG A N 1
ATOM 1298 C CA . ARG A 1 176 ? -2.508 -2.755 17.278 1.00 96.50 176 ARG A CA 1
ATOM 1299 C C . ARG A 1 176 ? -1.692 -3.942 17.794 1.00 96.50 176 ARG A C 1
ATOM 1301 O O . ARG A 1 176 ? -0.820 -4.439 17.083 1.00 96.50 176 ARG A O 1
ATOM 1308 N N . THR A 1 177 ? -2.014 -4.446 18.983 1.00 95.88 177 THR A N 1
ATOM 1309 C CA . THR A 1 177 ? -1.396 -5.652 19.560 1.00 95.88 177 THR A CA 1
ATOM 1310 C C . THR A 1 177 ? -1.707 -6.905 18.734 1.00 95.88 177 THR A C 1
ATOM 1312 O O . THR A 1 177 ? -0.824 -7.731 18.503 1.00 95.88 177 THR A O 1
ATOM 1315 N N . ALA A 1 178 ? -2.939 -7.042 18.234 1.00 96.19 178 ALA A N 1
ATOM 1316 C CA . ALA A 1 178 ? -3.359 -8.165 17.396 1.00 96.19 178 ALA A CA 1
ATOM 1317 C C . ALA A 1 178 ? -2.783 -8.143 15.969 1.00 96.19 178 ALA A C 1
ATOM 1319 O O . ALA A 1 178 ? -2.686 -9.209 15.349 1.00 96.19 178 ALA A O 1
ATOM 1320 N N . VAL A 1 179 ? -2.403 -6.965 15.459 1.00 96.06 179 VAL A N 1
ATOM 1321 C CA . VAL A 1 179 ? -1.610 -6.796 14.230 1.00 96.06 179 VAL A CA 1
ATOM 1322 C C . VAL A 1 179 ? -0.147 -7.145 14.488 1.00 96.06 179 VAL A C 1
ATOM 1324 O O . VAL A 1 179 ? 0.385 -7.997 13.784 1.00 96.06 179 VAL A O 1
ATOM 1327 N N . ALA A 1 180 ? 0.487 -6.575 15.520 1.00 95.19 180 ALA A N 1
ATOM 1328 C CA . ALA A 1 180 ? 1.892 -6.846 15.844 1.00 95.19 180 ALA A CA 1
ATOM 1329 C C . ALA A 1 180 ? 2.160 -8.355 16.014 1.00 95.19 180 ALA A C 1
ATOM 1331 O O . ALA A 1 180 ? 2.964 -8.925 15.279 1.00 95.19 180 ALA A O 1
ATOM 1332 N N . LYS A 1 181 ? 1.362 -9.033 16.851 1.00 95.19 181 LYS A N 1
ATOM 1333 C CA . LYS A 1 181 ? 1.435 -10.493 17.048 1.00 95.19 181 LYS A CA 1
ATOM 1334 C C . LYS A 1 181 ? 1.108 -11.326 15.805 1.00 95.19 181 LYS A C 1
ATOM 1336 O O . LYS A 1 181 ? 1.427 -12.512 15.774 1.00 95.19 181 LYS A O 1
ATOM 1341 N N . ALA A 1 182 ? 0.456 -10.747 14.793 1.00 94.31 182 ALA A N 1
ATOM 1342 C CA . ALA A 1 182 ? 0.249 -11.401 13.502 1.00 94.31 182 ALA A CA 1
ATOM 1343 C C . ALA A 1 182 ? 1.474 -11.245 12.585 1.00 94.31 182 ALA A C 1
ATOM 1345 O O . ALA A 1 182 ? 1.857 -12.219 11.949 1.00 94.31 182 ALA A O 1
ATOM 1346 N N . LEU A 1 183 ? 2.120 -10.074 12.568 1.00 94.50 183 LEU A N 1
ATOM 1347 C CA . LEU A 1 183 ? 3.375 -9.831 11.836 1.00 94.50 183 LEU A CA 1
ATOM 1348 C C . LEU A 1 183 ? 4.587 -10.558 12.456 1.00 94.50 183 LEU A C 1
ATOM 1350 O O . LEU A 1 183 ? 5.620 -10.703 11.812 1.00 94.50 183 LEU A O 1
ATOM 1354 N N . GLU A 1 184 ? 4.469 -11.063 13.684 1.00 94.31 184 GLU A N 1
ATOM 1355 C CA . GLU A 1 184 ? 5.425 -12.014 14.273 1.00 94.31 184 GLU A CA 1
ATOM 1356 C C . GLU A 1 184 ? 5.332 -13.424 13.645 1.00 94.31 184 GLU A C 1
ATOM 1358 O O . GLU A 1 184 ? 6.279 -14.205 13.741 1.00 94.31 184 GLU A O 1
ATOM 1363 N N . GLN A 1 185 ? 4.216 -13.781 12.992 1.00 94.56 185 GLN A N 1
ATOM 1364 C CA . GLN A 1 185 ? 3.991 -15.141 12.489 1.00 94.56 185 GLN A CA 1
ATOM 1365 C C . GLN A 1 185 ? 4.610 -15.350 11.103 1.00 94.56 185 GLN A C 1
ATOM 1367 O O . GLN A 1 185 ? 4.301 -14.631 10.148 1.00 94.56 185 GLN A O 1
ATOM 1372 N N . LYS A 1 186 ? 5.425 -16.404 10.953 1.00 94.25 186 LYS A N 1
ATOM 1373 C CA . LYS A 1 186 ? 6.107 -16.712 9.683 1.00 94.25 186 LYS A CA 1
ATOM 1374 C C . LYS A 1 186 ? 5.129 -16.837 8.509 1.00 94.25 186 LYS A C 1
ATOM 1376 O O . LYS A 1 186 ? 5.370 -16.244 7.468 1.00 94.25 186 LYS A O 1
ATOM 1381 N N . ASN A 1 187 ? 4.008 -17.540 8.682 1.00 94.00 187 ASN A N 1
ATOM 1382 C CA . ASN A 1 187 ? 3.023 -17.746 7.614 1.00 94.00 187 ASN A CA 1
ATOM 1383 C C . ASN A 1 187 ? 2.337 -16.446 7.151 1.00 94.00 187 ASN A C 1
ATOM 1385 O O . ASN A 1 187 ? 1.953 -16.348 5.990 1.00 94.00 187 ASN A O 1
ATOM 1389 N N . VAL A 1 188 ? 2.194 -15.446 8.027 1.00 92.62 188 VAL A N 1
ATOM 1390 C CA . VAL A 1 188 ? 1.677 -14.118 7.656 1.00 92.62 188 VAL A CA 1
ATOM 1391 C C . VAL A 1 188 ? 2.719 -13.372 6.824 1.00 92.62 188 VAL A C 1
ATOM 1393 O O . VAL A 1 188 ? 2.392 -12.849 5.760 1.00 92.62 188 VAL A O 1
ATOM 1396 N N . ASN A 1 189 ? 3.982 -13.394 7.251 1.00 91.44 189 ASN A N 1
ATOM 1397 C CA . ASN A 1 189 ? 5.080 -12.754 6.525 1.00 91.44 189 ASN A CA 1
ATOM 1398 C C . ASN A 1 189 ? 5.357 -13.422 5.168 1.00 91.44 189 ASN A C 1
ATOM 1400 O O . ASN A 1 189 ? 5.561 -12.719 4.183 1.00 91.44 189 ASN A O 1
ATOM 1404 N N . ASP A 1 190 ? 5.284 -14.754 5.088 1.00 90.62 190 ASP A N 1
ATOM 1405 C CA . ASP A 1 190 ? 5.402 -15.515 3.838 1.00 90.62 190 ASP A CA 1
ATOM 1406 C C . ASP A 1 190 ? 4.326 -15.094 2.820 1.00 90.62 190 ASP A C 1
ATOM 1408 O O . ASP A 1 190 ? 4.622 -14.913 1.638 1.00 90.62 190 ASP A O 1
ATOM 1412 N N . VAL A 1 191 ? 3.080 -14.890 3.269 1.00 88.69 191 VAL A N 1
ATOM 1413 C CA . VAL A 1 191 ? 1.975 -14.418 2.415 1.00 88.69 191 VAL A CA 1
ATOM 1414 C C . VAL A 1 191 ? 2.171 -12.961 1.994 1.00 88.69 191 VAL A C 1
ATOM 1416 O O . VAL A 1 191 ? 1.977 -12.654 0.822 1.00 88.69 191 VAL A O 1
ATOM 1419 N N . ILE A 1 192 ? 2.598 -12.077 2.904 1.00 90.00 192 ILE A N 1
ATOM 1420 C CA . ILE A 1 192 ? 2.911 -10.671 2.588 1.00 90.00 192 ILE A CA 1
ATOM 1421 C C . ILE A 1 192 ? 4.001 -10.595 1.503 1.00 90.00 192 ILE A C 1
ATOM 1423 O O . ILE A 1 192 ? 3.810 -9.914 0.497 1.00 90.00 192 ILE A O 1
ATOM 1427 N N . LEU A 1 193 ? 5.083 -11.368 1.650 1.00 87.50 193 LEU A N 1
ATOM 1428 C CA . LEU A 1 193 ? 6.162 -11.466 0.660 1.00 87.50 193 LEU A CA 1
ATOM 1429 C C . LEU A 1 193 ? 5.667 -12.032 -0.680 1.00 87.50 193 LEU A C 1
ATOM 1431 O O . LEU A 1 193 ? 5.974 -11.475 -1.727 1.00 87.50 193 LEU A O 1
ATOM 1435 N N . THR A 1 194 ? 4.833 -13.078 -0.659 1.00 83.94 194 THR A N 1
ATOM 1436 C CA . THR A 1 194 ? 4.234 -13.682 -1.872 1.00 83.94 194 THR A CA 1
ATOM 1437 C C . THR A 1 194 ? 3.333 -12.709 -2.651 1.00 83.94 194 THR A C 1
ATOM 1439 O O . THR A 1 194 ? 3.071 -12.923 -3.834 1.00 83.94 194 THR A O 1
ATOM 1442 N N . LEU A 1 195 ? 2.850 -11.642 -2.006 1.00 82.75 195 LEU A N 1
ATOM 1443 C CA . LEU A 1 195 ? 2.054 -10.572 -2.613 1.00 82.75 195 LEU A CA 1
ATOM 1444 C C . LEU A 1 195 ? 2.906 -9.362 -3.046 1.00 82.75 195 LEU A C 1
ATOM 1446 O O . LEU A 1 195 ? 2.354 -8.292 -3.279 1.00 82.75 195 LEU A O 1
ATOM 1450 N N . GLY A 1 196 ? 4.234 -9.498 -3.139 1.00 83.94 196 GLY A N 1
ATOM 1451 C CA . GLY A 1 196 ? 5.126 -8.409 -3.553 1.00 83.94 196 GLY A CA 1
ATOM 1452 C C . GLY A 1 196 ? 5.302 -7.307 -2.500 1.00 83.94 196 GLY A C 1
ATOM 1453 O O . GLY A 1 196 ? 5.738 -6.204 -2.825 1.00 83.94 196 GLY A O 1
ATOM 1454 N N . ALA A 1 197 ? 4.967 -7.578 -1.237 1.00 90.00 197 ALA A N 1
ATOM 1455 C CA . ALA A 1 197 ? 4.996 -6.610 -0.146 1.00 90.00 197 ALA A CA 1
ATOM 1456 C C . ALA A 1 197 ? 5.983 -7.014 0.960 1.00 90.00 197 ALA A C 1
ATOM 1458 O O . ALA A 1 197 ? 6.376 -8.172 1.080 1.00 90.00 197 ALA A O 1
ATOM 1459 N N . THR A 1 198 ? 6.371 -6.068 1.812 1.00 91.25 198 THR A N 1
ATOM 1460 C CA . THR A 1 198 ? 7.198 -6.319 3.002 1.00 91.25 198 THR A CA 1
ATOM 1461 C C . THR A 1 198 ? 6.431 -5.992 4.291 1.00 91.25 198 THR A C 1
ATOM 1463 O O . THR A 1 198 ? 5.699 -5.000 4.325 1.00 91.25 198 THR A O 1
ATOM 1466 N N . PRO A 1 199 ? 6.549 -6.798 5.368 1.00 92.56 199 PRO A N 1
ATOM 1467 C CA . PRO A 1 199 ? 5.905 -6.501 6.650 1.00 92.56 199 PRO A CA 1
ATOM 1468 C C . PRO A 1 199 ? 6.354 -5.148 7.212 1.00 92.56 199 PRO A C 1
ATOM 1470 O O . PRO A 1 199 ? 7.544 -4.838 7.212 1.00 92.56 199 PRO A O 1
ATOM 1473 N N . ALA A 1 200 ? 5.415 -4.353 7.728 1.00 91.62 200 ALA A N 1
ATOM 1474 C CA . ALA A 1 200 ? 5.684 -2.999 8.214 1.00 91.62 200 ALA A CA 1
ATOM 1475 C C . ALA A 1 200 ? 5.263 -2.818 9.688 1.00 91.62 200 ALA A C 1
ATOM 1477 O O . ALA A 1 200 ? 4.272 -2.139 9.961 1.00 91.62 200 ALA A O 1
ATOM 1478 N N . PRO A 1 201 ? 6.002 -3.396 10.658 1.00 91.56 201 PRO A N 1
ATOM 1479 C CA . PRO A 1 201 ? 5.696 -3.324 12.092 1.00 91.56 201 PRO A CA 1
ATOM 1480 C C . PRO A 1 201 ? 6.068 -1.956 12.706 1.00 91.56 201 PRO A C 1
ATOM 1482 O O . PRO A 1 201 ? 6.852 -1.862 13.650 1.00 91.56 201 PRO A O 1
ATOM 1485 N N . LEU A 1 202 ? 5.530 -0.866 12.152 1.00 93.50 202 LEU A N 1
ATOM 1486 C CA . LEU A 1 202 ? 5.777 0.493 12.640 1.00 93.50 202 LEU A CA 1
ATOM 1487 C C . LEU A 1 202 ? 5.043 0.764 13.961 1.00 93.50 202 LEU A C 1
ATOM 1489 O O . LEU A 1 202 ? 3.940 0.268 14.202 1.00 93.50 202 LEU A O 1
ATOM 1493 N N . SER A 1 203 ? 5.609 1.643 14.792 1.00 95.62 203 SER A N 1
ATOM 1494 C CA . SER A 1 203 ? 4.864 2.219 15.916 1.00 95.62 203 SER A CA 1
ATOM 1495 C C . SER A 1 203 ? 3.698 3.073 15.401 1.00 95.62 203 SER A C 1
ATOM 1497 O O . SER A 1 203 ? 3.777 3.665 14.322 1.00 95.62 203 SER A O 1
ATOM 1499 N N . ARG A 1 204 ? 2.615 3.194 16.183 1.00 94.62 204 ARG A N 1
ATOM 1500 C CA . ARG A 1 204 ? 1.454 4.018 15.794 1.00 94.62 204 ARG A CA 1
ATOM 1501 C C . ARG A 1 204 ? 1.850 5.476 15.521 1.00 94.62 204 ARG A C 1
ATOM 1503 O O . ARG A 1 204 ? 1.347 6.059 14.567 1.00 94.62 204 ARG A O 1
ATOM 1510 N N . LYS A 1 205 ? 2.810 6.031 16.277 1.00 95.75 205 LYS A N 1
ATOM 1511 C CA . LYS A 1 205 ? 3.385 7.353 15.981 1.00 95.75 205 LYS A CA 1
ATOM 1512 C C . LYS A 1 205 ? 4.091 7.377 14.621 1.00 95.75 205 LYS A C 1
ATOM 1514 O O . LYS A 1 205 ? 3.735 8.217 13.809 1.00 95.75 205 LYS A O 1
ATOM 1519 N N . ALA A 1 206 ? 5.001 6.446 14.331 1.00 96.25 206 ALA A N 1
ATOM 1520 C CA . ALA A 1 206 ? 5.684 6.410 13.032 1.00 96.25 206 ALA A CA 1
ATOM 1521 C C . ALA A 1 206 ? 4.705 6.228 11.851 1.00 96.25 206 ALA A C 1
ATOM 1523 O O . ALA A 1 206 ? 4.915 6.790 10.779 1.00 96.25 206 ALA A O 1
ATOM 1524 N N . PHE A 1 207 ? 3.600 5.500 12.054 1.00 95.38 207 PHE A N 1
ATOM 1525 C CA . PHE A 1 207 ? 2.533 5.361 11.061 1.00 95.38 207 PHE A CA 1
ATOM 1526 C C . PHE A 1 207 ? 1.738 6.665 10.845 1.00 95.38 207 PHE A C 1
ATOM 1528 O O . PHE A 1 207 ? 1.379 6.977 9.710 1.00 95.38 207 PHE A O 1
ATOM 1535 N N . ILE A 1 208 ? 1.498 7.453 11.899 1.00 94.44 208 ILE A N 1
ATOM 1536 C CA . ILE A 1 208 ? 0.889 8.795 11.811 1.00 94.44 208 ILE A CA 1
ATOM 1537 C C . ILE A 1 208 ? 1.856 9.796 11.158 1.00 94.44 208 ILE A C 1
ATOM 1539 O O . ILE A 1 208 ? 1.450 10.544 10.270 1.00 94.44 208 ILE A O 1
ATOM 1543 N N . ASP A 1 209 ? 3.132 9.779 11.547 1.00 94.88 209 ASP A N 1
ATOM 1544 C CA . ASP A 1 209 ? 4.173 10.657 11.000 1.00 94.88 209 ASP A CA 1
ATOM 1545 C C . ASP A 1 209 ? 4.344 10.427 9.488 1.00 94.88 209 ASP A C 1
ATOM 1547 O O . ASP A 1 209 ? 4.339 11.380 8.712 1.00 94.88 209 ASP A O 1
ATOM 1551 N N . HIS A 1 210 ? 4.369 9.163 9.046 1.00 91.69 210 HIS A N 1
ATOM 1552 C CA . HIS A 1 210 ? 4.399 8.809 7.623 1.00 91.69 210 HIS A CA 1
ATOM 1553 C C . HIS A 1 210 ? 3.208 9.391 6.841 1.00 91.69 210 HIS A C 1
ATOM 1555 O O . HIS A 1 210 ? 3.393 9.877 5.729 1.00 91.69 210 HIS A O 1
ATOM 1561 N N . HIS A 1 211 ? 2.001 9.436 7.421 1.00 90.88 211 HIS A N 1
ATOM 1562 C CA . HIS A 1 211 ? 0.858 10.094 6.774 1.00 90.88 211 HIS A CA 1
ATOM 1563 C C . HIS A 1 211 ? 1.022 11.612 6.650 1.00 90.88 211 HIS A C 1
ATOM 1565 O O . HIS A 1 211 ? 0.393 12.203 5.775 1.00 90.88 211 HIS A O 1
ATOM 1571 N N . ALA A 1 212 ? 1.805 12.277 7.506 1.00 91.38 212 ALA A N 1
ATOM 1572 C CA . ALA A 1 212 ? 2.148 13.686 7.311 1.00 91.38 212 ALA A CA 1
ATOM 1573 C C . ALA A 1 212 ? 3.114 13.849 6.127 1.00 91.38 212 ALA A C 1
ATOM 1575 O O . ALA A 1 212 ? 2.786 14.572 5.189 1.00 91.38 212 ALA A O 1
ATOM 1576 N N . THR A 1 213 ? 4.218 13.097 6.113 1.00 91.31 213 THR A N 1
ATOM 1577 C CA . THR A 1 213 ? 5.214 13.128 5.027 1.00 91.31 213 THR A CA 1
ATOM 1578 C C . THR A 1 213 ? 4.613 12.780 3.662 1.00 91.31 213 THR A C 1
ATOM 1580 O O . THR A 1 213 ? 4.891 13.457 2.679 1.00 91.31 213 THR A O 1
ATOM 1583 N N . GLU A 1 214 ? 3.733 11.777 3.580 1.00 88.81 214 GLU A N 1
ATOM 1584 C CA . GLU A 1 214 ? 3.071 11.420 2.317 1.00 88.81 214 GLU A CA 1
ATOM 1585 C C . GLU A 1 214 ? 2.113 12.511 1.821 1.00 88.81 214 GLU A C 1
ATOM 1587 O O . GLU A 1 214 ? 2.015 12.734 0.616 1.00 88.81 214 GLU A O 1
ATOM 1592 N N . ARG A 1 215 ? 1.417 13.225 2.717 1.00 87.06 215 ARG A N 1
ATOM 1593 C CA . ARG A 1 215 ? 0.560 14.358 2.320 1.00 87.06 215 ARG A CA 1
ATOM 1594 C C . ARG A 1 215 ? 1.367 15.559 1.847 1.00 87.06 215 ARG A C 1
ATOM 1596 O O . ARG A 1 215 ? 0.937 16.230 0.918 1.00 87.06 215 ARG A O 1
ATOM 1603 N N . GLU A 1 216 ? 2.521 15.814 2.452 1.00 88.81 216 GLU A N 1
ATOM 1604 C CA . GLU A 1 216 ? 3.462 16.839 1.997 1.00 88.81 216 GLU A CA 1
ATOM 1605 C C . GLU A 1 216 ? 3.989 16.485 0.595 1.00 88.81 216 GLU A C 1
ATOM 1607 O O . GLU A 1 216 ? 3.734 17.219 -0.360 1.00 88.81 216 GLU A O 1
ATOM 1612 N N . ARG A 1 217 ? 4.564 15.283 0.437 1.00 84.69 217 ARG A N 1
ATOM 1613 C CA . ARG A 1 217 ? 5.087 14.748 -0.832 1.00 84.69 217 ARG A CA 1
ATOM 1614 C C . ARG A 1 217 ? 4.061 14.772 -1.967 1.00 84.69 217 ARG A C 1
ATOM 1616 O O . ARG A 1 217 ? 4.351 15.259 -3.059 1.00 84.69 217 ARG A O 1
ATOM 1623 N N . PHE A 1 218 ? 2.854 14.253 -1.737 1.00 83.00 218 PHE A N 1
ATOM 1624 C CA . PHE A 1 218 ? 1.812 14.267 -2.766 1.00 83.00 218 PHE A CA 1
ATOM 1625 C C . PHE A 1 218 ? 1.197 15.657 -2.970 1.00 83.00 218 PHE A C 1
ATOM 1627 O O . PHE A 1 218 ? 0.777 15.956 -4.087 1.00 83.00 218 PHE A O 1
ATOM 1634 N N . GLY A 1 219 ? 1.197 16.523 -1.952 1.00 81.81 219 GLY A N 1
ATOM 1635 C CA . GLY A 1 219 ? 0.740 17.910 -2.054 1.00 81.81 219 GLY A CA 1
ATOM 1636 C C . GLY A 1 219 ? 1.632 18.739 -2.975 1.00 81.81 219 GLY A C 1
ATOM 1637 O O . GLY A 1 219 ? 1.128 19.424 -3.867 1.00 81.81 219 GLY A O 1
ATOM 1638 N N . GLU A 1 220 ? 2.954 18.601 -2.836 1.00 82.25 220 GLU A N 1
ATOM 1639 C CA . GLU A 1 220 ? 3.927 19.171 -3.773 1.00 82.25 220 GLU A CA 1
ATOM 1640 C C . GLU A 1 220 ? 3.686 18.651 -5.197 1.00 82.25 220 GLU A C 1
ATOM 1642 O O . GLU A 1 220 ? 3.486 19.451 -6.114 1.00 82.25 220 GLU A O 1
ATOM 1647 N N . LEU A 1 221 ? 3.604 17.327 -5.384 1.00 77.06 221 LEU A N 1
ATOM 1648 C CA . LEU A 1 221 ? 3.362 16.703 -6.693 1.00 77.06 221 LEU A CA 1
ATOM 1649 C C . LEU A 1 221 ? 2.040 17.157 -7.343 1.00 77.06 221 LEU A C 1
ATOM 1651 O O . LEU A 1 221 ? 1.996 17.378 -8.554 1.00 77.06 221 LEU A O 1
ATOM 1655 N N . ALA A 1 222 ? 0.974 17.337 -6.559 1.00 72.75 222 ALA A N 1
ATOM 1656 C CA . ALA A 1 222 ? -0.323 17.831 -7.027 1.00 72.75 222 ALA A CA 1
ATOM 1657 C C . ALA A 1 222 ? -0.317 19.336 -7.364 1.00 72.75 222 ALA A C 1
ATOM 1659 O O . ALA A 1 222 ? -1.152 19.790 -8.153 1.00 72.75 222 ALA A O 1
ATOM 1660 N N . SER A 1 223 ? 0.619 20.103 -6.792 1.00 70.44 223 SER A N 1
ATOM 1661 C CA . SER A 1 223 ? 0.803 21.537 -7.057 1.00 70.44 223 SER A CA 1
ATOM 1662 C C . SER A 1 223 ? 1.594 21.840 -8.337 1.00 70.44 223 SER A C 1
ATOM 1664 O O . SER A 1 223 ? 1.519 22.962 -8.845 1.00 70.44 223 SER A O 1
ATOM 1666 N N . LEU A 1 224 ? 2.336 20.861 -8.876 1.00 70.50 224 LEU A N 1
ATOM 1667 C CA . LEU A 1 224 ? 3.237 21.073 -10.010 1.00 70.50 224 LEU A CA 1
ATOM 1668 C C . LEU A 1 224 ? 2.492 21.638 -11.239 1.00 70.50 224 LEU A C 1
ATOM 1670 O O . LEU A 1 224 ? 1.458 21.093 -11.642 1.00 70.50 224 LEU A O 1
ATOM 1674 N N . PRO A 1 225 ? 3.020 22.696 -11.893 1.00 51.53 225 PRO A N 1
ATOM 1675 C CA . PRO A 1 225 ? 2.340 23.413 -12.972 1.00 51.53 225 PRO A CA 1
ATOM 1676 C C . PRO A 1 225 ? 2.421 22.670 -14.315 1.00 51.53 225 PRO A C 1
ATOM 1678 O O . PRO A 1 225 ? 2.932 23.185 -15.307 1.00 51.53 225 PRO A O 1
ATOM 1681 N N . ASN A 1 226 ? 1.908 21.440 -14.363 1.00 45.09 226 ASN A N 1
ATOM 1682 C CA . ASN A 1 226 ? 1.729 20.699 -15.604 1.00 45.09 226 ASN A CA 1
ATOM 1683 C C . ASN A 1 226 ? 0.572 19.692 -15.472 1.00 45.09 226 ASN A C 1
ATOM 1685 O O . ASN A 1 226 ? 0.774 18.507 -15.208 1.00 45.09 226 ASN A O 1
ATOM 1689 N N . LYS A 1 227 ? -0.677 20.147 -15.672 1.00 47.00 227 LYS A N 1
ATOM 1690 C CA . LYS A 1 227 ? -1.862 19.261 -15.731 1.00 47.00 227 LYS A CA 1
ATOM 1691 C C . LYS A 1 227 ? -1.954 18.514 -17.071 1.00 47.00 227 LYS A C 1
ATOM 1693 O O . LYS A 1 227 ? -2.969 18.547 -17.754 1.00 47.00 227 LYS A O 1
ATOM 1698 N N . GLY A 1 228 ? -0.870 17.806 -17.389 1.00 37.03 228 GLY A N 1
ATOM 1699 C CA . GLY A 1 228 ? -0.796 16.731 -18.377 1.00 37.03 228 GLY A CA 1
ATOM 1700 C C . GLY A 1 228 ? -1.296 15.383 -17.845 1.00 37.03 228 GLY A C 1
ATOM 1701 O O . GLY A 1 228 ? -1.216 14.393 -18.563 1.00 37.03 228 GLY A O 1
ATOM 1702 N N . TRP A 1 229 ? -1.838 15.337 -16.617 1.00 30.97 229 TRP A N 1
ATOM 1703 C CA . TRP A 1 229 ? -2.764 14.283 -16.196 1.00 30.97 229 TRP A CA 1
ATOM 1704 C C . TRP A 1 229 ? -3.877 14.189 -17.253 1.00 30.97 229 TRP A C 1
ATOM 1706 O O . TRP A 1 229 ? -4.640 15.151 -17.395 1.00 30.97 229 TRP A O 1
ATOM 1716 N N . PRO A 1 230 ? -3.982 13.095 -18.029 1.00 30.94 230 PRO A N 1
ATOM 1717 C CA . PRO A 1 230 ? -4.961 13.029 -19.097 1.00 30.94 230 PRO A CA 1
ATOM 1718 C C . PRO A 1 230 ? -6.368 13.068 -18.500 1.00 30.94 230 PRO A C 1
ATOM 1720 O O . PRO A 1 230 ? -6.673 12.381 -17.522 1.00 30.94 230 PRO A O 1
ATOM 1723 N N . GLN A 1 231 ? -7.266 13.821 -19.138 1.00 31.53 231 GLN A N 1
ATOM 1724 C CA . GLN A 1 231 ? -8.675 13.901 -18.731 1.00 31.53 231 GLN A CA 1
ATOM 1725 C C . GLN A 1 231 ? -9.405 12.541 -18.806 1.00 31.53 231 GLN A C 1
ATOM 1727 O O . GLN A 1 231 ? -10.513 12.427 -18.299 1.00 31.53 231 GLN A O 1
ATOM 1732 N N . ALA A 1 232 ? -8.753 11.497 -19.331 1.00 29.20 232 ALA A N 1
ATOM 1733 C CA . ALA A 1 232 ? -9.159 10.093 -19.256 1.00 29.20 232 ALA A CA 1
ATOM 1734 C C . ALA A 1 232 ? -9.344 9.533 -17.825 1.00 29.20 232 ALA A C 1
ATOM 1736 O O . ALA A 1 232 ? -9.941 8.469 -17.685 1.00 29.20 232 ALA A O 1
ATOM 1737 N N . LEU A 1 233 ? -8.852 10.219 -16.779 1.00 29.30 233 LEU A N 1
ATOM 1738 C CA . LEU A 1 233 ? -9.129 9.884 -15.368 1.00 29.30 233 LEU A CA 1
ATOM 1739 C C . LEU A 1 233 ? -10.141 10.820 -14.674 1.00 29.30 233 LEU A C 1
ATOM 1741 O O . LEU A 1 233 ? -10.510 10.574 -13.526 1.00 29.30 233 LEU A O 1
ATOM 1745 N N . SER A 1 234 ? -10.690 11.822 -15.376 1.00 20.25 234 SER A N 1
ATOM 1746 C CA . SER A 1 234 ? -12.103 12.152 -15.116 1.00 20.25 234 SER A CA 1
ATOM 1747 C C . SER A 1 234 ? -12.923 10.905 -15.459 1.00 20.25 234 SER A C 1
ATOM 1749 O O . SER A 1 234 ? -12.504 10.158 -16.345 1.00 20.25 234 SER A O 1
ATOM 1751 N N . PRO A 1 235 ? -14.052 10.626 -14.780 1.00 26.03 235 PRO A N 1
ATOM 1752 C CA . PRO A 1 235 ? -14.778 9.389 -15.017 1.00 26.03 235 PRO A CA 1
ATOM 1753 C C . PRO A 1 235 ? -15.113 9.291 -16.498 1.00 26.03 235 PRO A C 1
ATOM 1755 O O . PRO A 1 235 ? -15.793 10.167 -17.040 1.00 26.03 235 PRO A O 1
ATOM 1758 N N . LEU A 1 236 ? -14.638 8.218 -17.131 1.00 25.58 236 LEU A N 1
ATOM 1759 C CA . LEU A 1 236 ? -14.955 7.893 -18.510 1.00 25.58 236 LEU A CA 1
ATOM 1760 C C . LEU A 1 236 ? -16.402 7.385 -18.571 1.00 25.58 236 LEU A C 1
ATOM 1762 O O . LEU A 1 236 ? -16.685 6.236 -18.903 1.00 25.58 236 LEU A O 1
ATOM 1766 N N . ILE A 1 237 ? -17.333 8.302 -18.288 1.00 25.70 237 ILE A N 1
ATOM 1767 C CA . ILE A 1 237 ? -18.662 8.321 -18.881 1.00 25.70 237 ILE A CA 1
ATOM 1768 C C . ILE A 1 237 ? -18.442 8.591 -20.372 1.00 25.70 237 ILE A C 1
ATOM 1770 O O . ILE A 1 237 ? -18.789 9.638 -20.916 1.00 25.70 237 ILE A O 1
ATOM 1774 N N . ILE A 1 238 ? -17.895 7.586 -21.057 1.00 22.86 238 ILE A N 1
ATOM 1775 C CA . ILE A 1 238 ? -18.460 7.250 -22.347 1.00 22.86 238 ILE A CA 1
ATOM 1776 C C . ILE A 1 238 ? -19.957 7.070 -22.047 1.00 22.86 238 ILE A C 1
ATOM 1778 O O . ILE A 1 238 ? -20.289 6.273 -21.160 1.00 22.86 238 ILE A O 1
ATOM 1782 N N . PRO A 1 239 ? -20.885 7.719 -22.767 1.00 25.58 239 PRO A N 1
ATOM 1783 C CA . PRO A 1 239 ? -22.225 7.176 -22.955 1.00 25.58 239 PRO A CA 1
ATOM 1784 C C . PRO A 1 239 ? -22.095 5.925 -23.841 1.00 25.58 239 PRO A C 1
ATOM 1786 O O . PRO A 1 239 ? -22.603 5.848 -24.956 1.00 25.58 239 PRO A O 1
ATOM 1789 N N . GLY A 1 240 ? -21.297 4.974 -23.358 1.00 24.69 240 GLY A N 1
ATOM 1790 C CA . GLY A 1 240 ? -20.977 3.725 -23.994 1.00 24.69 240 GLY A CA 1
ATOM 1791 C C . GLY A 1 240 ? -22.171 2.843 -23.768 1.00 24.69 240 GLY A C 1
ATOM 1792 O O . GLY A 1 240 ? -22.264 2.170 -22.743 1.00 24.69 240 GLY A O 1
ATOM 1793 N N . THR A 1 241 ? -23.087 2.867 -24.731 1.00 24.11 241 THR A N 1
ATOM 1794 C CA . THR A 1 241 ? -24.002 1.760 -24.949 1.00 24.11 241 THR A CA 1
ATOM 1795 C C . THR A 1 241 ? -23.139 0.508 -24.998 1.00 24.11 241 THR A C 1
ATOM 1797 O O . THR A 1 241 ? -22.444 0.269 -25.987 1.00 24.11 241 THR A O 1
ATOM 1800 N N . TYR A 1 242 ? -23.124 -0.257 -23.905 1.00 23.25 242 TYR A N 1
ATOM 1801 C CA . TYR A 1 242 ? -22.509 -1.572 -23.883 1.00 23.25 242 TYR A CA 1
ATOM 1802 C C . TYR A 1 242 ? -23.372 -2.459 -24.773 1.00 23.25 242 TYR A C 1
ATOM 1804 O O . TYR A 1 242 ? -24.259 -3.167 -24.301 1.00 23.25 242 TYR A O 1
ATOM 1812 N N . CYS A 1 243 ? -23.110 -2.396 -26.079 1.00 21.12 243 CYS A N 1
ATOM 1813 C CA . CYS A 1 243 ? -23.473 -3.436 -27.016 1.00 21.12 243 CYS A CA 1
ATOM 1814 C C . CYS A 1 243 ? -22.735 -4.688 -26.555 1.00 21.12 243 CYS A C 1
ATOM 1816 O O . CYS A 1 243 ? -21.605 -4.959 -26.967 1.00 21.12 243 CYS A O 1
ATOM 1818 N N . THR A 1 244 ? -23.368 -5.427 -25.648 1.00 24.28 244 THR A N 1
ATOM 1819 C CA . THR A 1 244 ? -23.000 -6.796 -25.349 1.00 24.28 244 THR A CA 1
ATOM 1820 C C . THR A 1 244 ? -22.964 -7.521 -26.683 1.00 24.28 244 THR A C 1
ATOM 1822 O O . THR A 1 244 ? -23.981 -7.662 -27.360 1.00 24.28 244 THR A O 1
ATOM 1825 N N . ALA A 1 245 ? -21.774 -7.963 -27.088 1.00 26.09 245 ALA A N 1
ATOM 1826 C CA . ALA A 1 245 ? -21.586 -8.795 -28.270 1.00 26.09 245 ALA A CA 1
ATOM 1827 C C . ALA A 1 245 ? -22.082 -10.225 -27.985 1.00 26.09 245 ALA A C 1
ATOM 1829 O O . ALA A 1 245 ? -21.360 -11.205 -28.155 1.00 26.09 245 ALA A O 1
ATOM 1830 N N . ALA A 1 246 ? -23.322 -10.329 -27.501 1.00 27.25 246 ALA A N 1
ATOM 1831 C CA . ALA A 1 246 ? -24.044 -11.567 -27.331 1.00 27.25 246 ALA A CA 1
ATOM 1832 C C . ALA A 1 246 ? -24.221 -12.188 -28.717 1.00 27.25 246 ALA A C 1
ATOM 1834 O O . ALA A 1 246 ? -24.928 -11.639 -29.555 1.00 27.25 246 ALA A O 1
ATOM 1835 N N . ASN A 1 247 ? -23.526 -13.304 -28.935 1.00 27.39 247 ASN A N 1
ATOM 1836 C CA . ASN A 1 247 ? -23.678 -14.256 -30.031 1.00 27.39 247 ASN A CA 1
ATOM 1837 C C . ASN A 1 247 ? -24.059 -13.654 -31.396 1.00 27.39 247 ASN A C 1
ATOM 1839 O O . ASN A 1 247 ? -25.237 -13.481 -31.705 1.00 27.39 247 ASN A O 1
ATOM 1843 N N . ARG A 1 248 ? -23.066 -13.485 -32.284 1.00 24.31 248 ARG A N 1
ATOM 1844 C CA . ARG A 1 248 ? -23.314 -13.345 -33.732 1.00 24.31 248 ARG A CA 1
ATOM 1845 C C . ARG A 1 248 ? -23.933 -14.630 -34.307 1.00 24.31 248 ARG A C 1
ATOM 1847 O O . ARG A 1 248 ? -23.257 -15.411 -34.971 1.00 24.31 248 ARG A O 1
ATOM 1854 N N . ALA A 1 249 ? -25.231 -14.818 -34.095 1.00 25.91 249 ALA A N 1
ATOM 1855 C CA . ALA A 1 249 ? -26.067 -15.545 -35.036 1.00 25.91 249 ALA A CA 1
ATOM 1856 C C . ALA A 1 249 ? -26.217 -14.672 -36.302 1.00 25.91 249 ALA A C 1
ATOM 1858 O O . ALA A 1 249 ? -26.451 -13.466 -36.180 1.00 25.91 249 ALA A O 1
ATOM 1859 N N . PRO A 1 250 ? -26.037 -15.217 -37.515 1.00 26.56 250 PRO A N 1
ATOM 1860 C CA . PRO A 1 250 ? -26.150 -14.427 -38.736 1.00 26.56 250 PRO A CA 1
ATOM 1861 C C . PRO A 1 250 ? -27.622 -14.139 -39.073 1.00 26.56 250 PRO A C 1
ATOM 1863 O O . PRO A 1 250 ? -28.413 -15.071 -39.184 1.00 26.56 250 PRO A O 1
ATOM 1866 N N . GLY A 1 251 ? -27.967 -12.867 -39.317 1.00 30.16 251 GLY A N 1
ATOM 1867 C CA . GLY A 1 251 ? -29.205 -12.513 -40.030 1.00 30.16 251 GLY A CA 1
ATOM 1868 C C . GLY A 1 251 ? -30.253 -11.661 -39.303 1.00 30.16 251 GLY A C 1
ATOM 1869 O O . GLY A 1 251 ? -31.437 -11.941 -39.451 1.00 30.16 251 GLY A O 1
ATOM 1870 N N . LEU A 1 252 ? -29.867 -10.593 -38.593 1.00 25.41 252 LEU A N 1
ATOM 1871 C CA . LEU A 1 252 ? -30.782 -9.483 -38.272 1.00 25.41 252 LEU A CA 1
ATOM 1872 C C . LEU A 1 252 ? -30.108 -8.125 -38.528 1.00 25.41 252 LEU A C 1
ATOM 1874 O O . LEU A 1 252 ? -28.986 -7.893 -38.084 1.00 25.41 252 LEU A O 1
ATOM 1878 N N . HIS A 1 253 ? -30.814 -7.236 -39.231 1.00 29.11 253 HIS A N 1
ATOM 1879 C CA . HIS A 1 253 ? -30.490 -5.812 -39.379 1.00 29.11 253 HIS A CA 1
ATOM 1880 C C . HIS A 1 253 ? -31.497 -4.986 -38.562 1.00 29.11 253 HIS A C 1
ATOM 1882 O O . HIS A 1 253 ? -32.688 -5.292 -38.584 1.00 29.11 253 HIS A O 1
ATOM 1888 N N . GLY A 1 254 ? -31.037 -3.939 -37.874 1.00 25.59 254 GLY A N 1
ATOM 1889 C CA . GLY A 1 254 ? -31.885 -3.009 -37.120 1.00 25.59 254 GLY A CA 1
ATOM 1890 C C . GLY A 1 254 ? -31.054 -1.963 -36.370 1.00 25.59 254 GLY A C 1
ATOM 1891 O O . GLY A 1 254 ? -29.950 -2.264 -35.918 1.00 25.59 254 GLY A O 1
ATOM 1892 N N . ASP A 1 255 ? -31.563 -0.735 -36.285 1.00 24.42 255 ASP A N 1
ATOM 1893 C CA . ASP A 1 255 ? -30.789 0.448 -35.889 1.00 24.42 255 ASP A CA 1
ATOM 1894 C C . ASP A 1 255 ? -30.716 0.715 -34.375 1.00 24.42 255 ASP A C 1
ATOM 1896 O O . ASP A 1 255 ? -31.602 0.357 -33.596 1.00 24.42 255 ASP A O 1
ATOM 1900 N N . CYS A 1 256 ? -29.669 1.434 -33.958 1.00 21.39 256 CYS A N 1
ATOM 1901 C CA . CYS A 1 256 ? -29.527 1.945 -32.595 1.00 21.39 256 CYS A CA 1
ATOM 1902 C C . CYS A 1 256 ? -30.416 3.179 -32.358 1.00 21.39 256 CYS A C 1
ATOM 1904 O O . CYS A 1 256 ? -30.132 4.256 -32.883 1.00 21.39 256 CYS A O 1
ATOM 1906 N N . ALA A 1 257 ? -31.424 3.059 -31.491 1.00 24.61 257 ALA A N 1
ATOM 1907 C CA . ALA A 1 257 ? -32.216 4.189 -30.997 1.00 24.61 257 ALA A CA 1
ATOM 1908 C C . ALA A 1 257 ? -31.738 4.661 -29.609 1.00 24.61 257 ALA A C 1
ATOM 1910 O O . ALA A 1 257 ? -31.432 3.857 -28.728 1.00 24.61 257 ALA A O 1
ATOM 1911 N N . THR A 1 258 ? -31.683 5.977 -29.394 1.00 24.56 258 THR A N 1
ATOM 1912 C CA . THR A 1 258 ? -31.186 6.586 -28.148 1.00 24.56 258 THR A CA 1
ATOM 1913 C C . THR A 1 258 ? -32.278 6.740 -27.089 1.00 24.56 258 THR A C 1
ATOM 1915 O O . THR A 1 258 ? -33.272 7.420 -27.340 1.00 24.56 258 THR A O 1
ATOM 1918 N N . HIS A 1 259 ? -32.039 6.251 -25.869 1.00 23.81 259 HIS A N 1
ATOM 1919 C CA . HIS A 1 259 ? -32.827 6.616 -24.687 1.00 23.81 259 HIS A CA 1
ATOM 1920 C C . HIS A 1 259 ? -31.941 7.197 -23.581 1.00 23.81 259 HIS A C 1
ATOM 1922 O O . HIS A 1 259 ? -31.043 6.537 -23.066 1.00 23.81 259 HIS A O 1
ATOM 1928 N N . THR A 1 260 ? -32.226 8.439 -23.189 1.00 24.41 260 THR A N 1
ATOM 1929 C CA . THR A 1 260 ? -31.702 9.067 -21.971 1.00 24.41 260 THR A CA 1
ATOM 1930 C C . THR A 1 260 ? -32.707 8.881 -20.836 1.00 24.41 260 THR A C 1
ATOM 1932 O O . THR A 1 260 ? -33.906 9.085 -21.027 1.00 24.41 260 THR A O 1
ATOM 1935 N N . GLN A 1 261 ? -32.241 8.502 -19.643 1.00 25.38 261 GLN A N 1
ATOM 1936 C CA . GLN A 1 261 ? -33.111 8.261 -18.487 1.00 25.38 261 GLN A CA 1
ATOM 1937 C C . GLN A 1 261 ? -32.694 9.125 -17.289 1.00 25.38 261 GLN A C 1
ATOM 1939 O O . GLN A 1 261 ? -31.508 9.347 -17.044 1.00 25.38 261 GLN A O 1
ATOM 1944 N N . ARG A 1 262 ? -33.690 9.673 -16.581 1.00 20.58 262 ARG A N 1
ATOM 1945 C CA . ARG A 1 262 ? -33.512 10.534 -15.398 1.00 20.58 262 ARG A CA 1
ATOM 1946 C C . ARG A 1 262 ? -33.462 9.702 -14.104 1.00 20.58 262 ARG A C 1
ATOM 1948 O O . ARG A 1 262 ? -33.669 8.495 -14.123 1.00 20.58 262 ARG A O 1
ATOM 1955 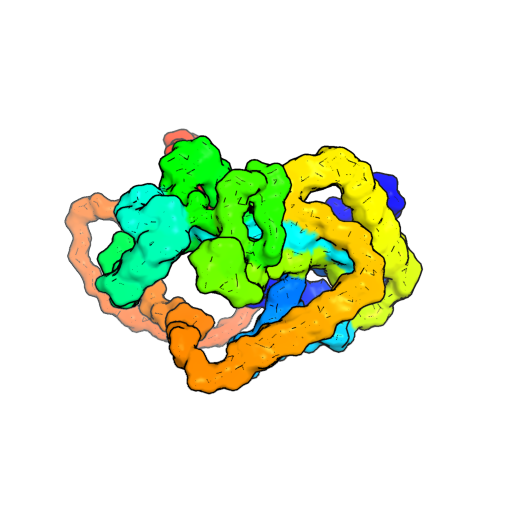N N . SER A 1 263 ? -33.135 10.359 -12.996 1.00 27.17 263 SER A N 1
ATOM 1956 C CA . SER A 1 263 ? -32.753 9.765 -11.707 1.00 27.17 263 SER A CA 1
ATOM 1957 C C . SER A 1 263 ? -33.915 9.405 -10.756 1.00 27.17 263 SER A C 1
ATOM 1959 O O . SER A 1 263 ? -35.019 9.926 -10.893 1.00 27.17 263 SER A O 1
ATOM 1961 N N . THR A 1 264 ? -33.580 8.632 -9.701 1.00 21.73 264 THR A N 1
ATOM 1962 C CA . THR A 1 264 ? -34.362 8.316 -8.466 1.00 21.73 264 THR A CA 1
ATOM 1963 C C . THR A 1 264 ? -35.458 7.224 -8.578 1.00 21.73 264 THR A C 1
ATOM 1965 O O . THR A 1 264 ? -35.932 6.975 -9.681 1.00 21.73 264 THR A O 1
ATOM 1968 N N . PRO A 1 265 ? -35.917 6.594 -7.464 1.00 27.52 265 PRO A N 1
ATOM 1969 C CA . PRO A 1 265 ? -35.121 6.000 -6.367 1.00 27.52 265 PRO A CA 1
ATOM 1970 C C . PRO A 1 265 ? -35.605 4.601 -5.854 1.00 27.52 265 PRO A C 1
ATOM 1972 O O . PRO A 1 265 ? -36.780 4.272 -5.925 1.00 27.52 265 PRO A O 1
ATOM 1975 N N . TRP A 1 266 ? -34.688 3.834 -5.237 1.00 20.34 266 TRP A N 1
ATOM 1976 C CA . TRP A 1 266 ? -34.874 2.729 -4.254 1.00 20.34 266 TRP A CA 1
ATOM 1977 C C . TRP A 1 266 ? -36.134 1.816 -4.266 1.00 20.34 266 TRP A C 1
ATOM 1979 O O . TRP A 1 266 ? -37.139 2.134 -3.636 1.00 20.34 266 TRP A O 1
ATOM 1989 N N . THR A 1 267 ? -35.991 0.565 -4.737 1.00 21.38 267 THR A N 1
ATOM 1990 C CA . THR A 1 267 ? -36.265 -0.691 -3.969 1.00 21.38 267 THR A CA 1
ATOM 1991 C C . THR A 1 267 ? -35.786 -1.936 -4.758 1.00 21.38 267 THR A C 1
ATOM 1993 O O . THR A 1 267 ? -35.613 -1.831 -5.972 1.00 21.38 267 THR A O 1
ATOM 1996 N N . PRO A 1 268 ? -35.491 -3.091 -4.115 1.00 25.98 268 PRO A N 1
ATOM 1997 C CA . PRO A 1 268 ? -34.856 -4.242 -4.774 1.00 25.98 268 PRO A CA 1
ATOM 1998 C C . PRO A 1 268 ? -35.843 -5.318 -5.269 1.00 25.98 268 PRO A C 1
ATOM 2000 O O . PRO A 1 268 ? -36.927 -5.487 -4.716 1.00 25.98 268 PRO A O 1
ATOM 2003 N N . ILE A 1 269 ? -35.411 -6.115 -6.255 1.00 22.12 269 ILE A N 1
ATOM 2004 C CA . ILE A 1 269 ? -36.085 -7.343 -6.713 1.00 22.12 269 ILE A CA 1
ATOM 2005 C C . ILE A 1 269 ? -35.079 -8.509 -6.671 1.00 22.12 269 ILE A C 1
ATOM 2007 O O . ILE A 1 269 ? -33.927 -8.357 -7.073 1.00 22.12 269 ILE A O 1
ATOM 2011 N N . LEU A 1 270 ? -35.526 -9.658 -6.158 1.00 21.42 270 LEU A N 1
ATOM 2012 C CA . LEU A 1 270 ? -34.807 -10.943 -6.089 1.00 21.42 270 LEU A CA 1
ATOM 2013 C C . LEU A 1 270 ? -35.424 -11.958 -7.082 1.00 21.42 270 LEU A C 1
ATOM 2015 O O . LEU A 1 270 ? -36.355 -11.602 -7.796 1.00 21.42 270 LEU A O 1
ATOM 2019 N N . ILE A 1 271 ? -34.988 -13.232 -7.015 1.00 20.47 271 ILE A N 1
ATOM 2020 C CA . ILE A 1 271 ? -35.569 -14.430 -7.683 1.00 20.47 271 ILE A CA 1
ATOM 2021 C C . ILE A 1 271 ? -35.086 -14.625 -9.147 1.00 20.47 271 ILE A C 1
ATOM 2023 O O . ILE A 1 271 ? -35.228 -13.708 -9.950 1.00 20.47 271 ILE A O 1
ATOM 2027 N N . PRO A 1 272 ? -34.635 -15.830 -9.575 1.00 21.56 272 PRO A N 1
ATOM 2028 C CA . PRO A 1 272 ? -33.854 -16.862 -8.874 1.00 21.56 272 PRO A CA 1
ATOM 2029 C C . PRO A 1 272 ? -32.661 -17.388 -9.730 1.00 21.56 272 PRO A C 1
ATOM 2031 O O . PRO A 1 272 ? -32.441 -16.949 -10.855 1.00 21.56 272 PRO A O 1
ATOM 2034 N N . ILE A 1 273 ? -31.921 -18.394 -9.242 1.00 23.52 273 ILE A N 1
ATOM 2035 C CA . ILE A 1 273 ? -30.943 -19.164 -10.045 1.00 23.52 273 ILE A CA 1
ATOM 2036 C C . ILE A 1 273 ? -31.509 -20.557 -10.377 1.00 23.52 273 ILE A C 1
ATOM 2038 O O . ILE A 1 273 ? -31.906 -21.270 -9.456 1.00 23.52 273 ILE A O 1
ATOM 2042 N N . PRO A 1 274 ? -31.442 -21.005 -11.644 1.00 22.77 274 PRO A N 1
ATOM 2043 C CA . PRO A 1 274 ? -31.364 -22.416 -12.006 1.00 22.77 274 PRO A CA 1
ATOM 2044 C C . PRO A 1 274 ? -29.936 -22.792 -12.456 1.00 22.77 274 PRO A C 1
ATOM 2046 O O . PRO A 1 274 ? -29.377 -22.196 -13.374 1.00 22.77 274 PRO A O 1
ATOM 2049 N N . ILE A 1 275 ? -29.341 -23.799 -11.811 1.00 27.75 275 ILE A N 1
ATOM 2050 C CA . ILE A 1 275 ? -28.034 -24.382 -12.173 1.00 27.75 275 ILE A CA 1
ATOM 2051 C C . ILE A 1 275 ? -28.267 -25.562 -13.126 1.00 27.75 275 ILE A C 1
ATOM 2053 O O . ILE A 1 275 ? -29.163 -26.348 -12.839 1.00 27.75 275 ILE A O 1
ATOM 2057 N N . LEU A 1 276 ? -27.451 -25.720 -14.185 1.00 22.81 276 LEU A N 1
ATOM 2058 C CA . LEU A 1 276 ? -26.996 -26.992 -14.810 1.00 22.81 276 LEU A CA 1
ATOM 2059 C C . LEU A 1 276 ? -26.015 -26.674 -15.987 1.00 22.81 276 LEU A C 1
ATOM 2061 O O . LEU A 1 276 ? -25.806 -25.492 -16.262 1.00 22.81 276 LEU A O 1
ATOM 2065 N N . PRO A 1 277 ? -25.233 -27.626 -16.550 1.00 26.69 277 PRO A N 1
ATOM 2066 C CA . PRO A 1 277 ? -23.779 -27.518 -16.391 1.00 26.69 277 PRO A CA 1
ATOM 2067 C C . PRO A 1 277 ? -22.965 -27.478 -17.700 1.00 26.69 277 PRO A C 1
ATOM 2069 O O . PRO A 1 277 ? -23.441 -27.855 -18.766 1.00 26.69 277 PRO A O 1
ATOM 2072 N N . GLY A 1 278 ? -21.667 -27.173 -17.571 1.00 28.72 278 GLY A N 1
ATOM 2073 C CA . GLY A 1 278 ? -20.654 -27.678 -18.509 1.00 28.72 278 GLY A CA 1
ATOM 2074 C C . GLY A 1 278 ? -20.109 -26.705 -19.559 1.00 28.72 278 GLY A C 1
ATOM 2075 O O . GLY A 1 278 ? -20.096 -27.034 -20.739 1.00 28.72 278 GLY A O 1
ATOM 2076 N N . ALA A 1 279 ? -19.557 -25.563 -19.140 1.00 23.20 279 ALA A N 1
ATOM 2077 C CA . ALA A 1 279 ? -18.604 -24.804 -19.956 1.00 23.20 279 ALA A CA 1
ATOM 2078 C C . ALA A 1 279 ? -17.516 -24.186 -19.063 1.00 23.20 279 ALA A C 1
ATOM 2080 O O . ALA A 1 279 ? -17.819 -23.408 -18.161 1.00 23.20 279 ALA A O 1
ATOM 2081 N N . ALA A 1 280 ? -16.250 -24.543 -19.294 1.00 27.73 280 ALA A N 1
ATOM 2082 C CA . ALA A 1 280 ? -15.123 -23.992 -18.547 1.00 27.73 280 ALA A CA 1
ATOM 2083 C C . ALA A 1 280 ? -14.595 -22.723 -19.234 1.00 27.73 280 ALA A C 1
ATOM 2085 O O . ALA A 1 280 ? -14.023 -22.796 -20.320 1.00 27.73 280 ALA A O 1
ATOM 2086 N N . ALA A 1 281 ? -14.752 -21.574 -18.579 1.00 23.50 281 ALA A N 1
ATOM 2087 C CA . ALA A 1 281 ? -14.085 -20.326 -18.938 1.00 23.50 281 ALA A CA 1
ATOM 2088 C C . ALA A 1 281 ? -13.134 -19.918 -17.796 1.00 23.50 281 ALA A C 1
ATOM 2090 O O . ALA A 1 281 ? -13.532 -20.003 -16.631 1.00 23.50 281 ALA A O 1
ATOM 2091 N N . PRO A 1 282 ? -11.888 -19.491 -18.080 1.00 23.95 282 PRO A N 1
ATOM 2092 C CA . PRO A 1 282 ? -10.985 -19.011 -17.040 1.00 23.95 282 PRO A CA 1
ATOM 2093 C C . PRO A 1 282 ? -11.516 -17.690 -16.454 1.00 23.95 282 PRO A C 1
ATOM 2095 O O . PRO A 1 282 ? -11.952 -16.822 -17.215 1.00 23.95 282 PRO A O 1
ATOM 2098 N N . PRO A 1 283 ? -11.490 -17.500 -15.123 1.00 23.69 283 PRO A N 1
ATOM 2099 C CA . PRO A 1 283 ? -12.047 -16.304 -14.507 1.00 23.69 283 PRO A CA 1
ATOM 2100 C C . PRO A 1 283 ? -11.179 -15.075 -14.803 1.00 23.69 283 PRO A C 1
ATOM 2102 O O . PRO A 1 283 ? -10.012 -15.018 -14.417 1.00 23.69 283 PRO A O 1
ATOM 2105 N N . LEU A 1 284 ? -11.777 -14.051 -15.417 1.00 21.92 284 LEU A N 1
ATOM 2106 C CA . LEU A 1 284 ? -11.243 -12.690 -15.365 1.00 21.92 284 LEU A CA 1
ATOM 2107 C C . LEU A 1 284 ? -11.400 -12.178 -13.930 1.00 21.92 284 LEU A C 1
ATOM 2109 O O . LEU A 1 284 ? -12.479 -11.763 -13.509 1.00 21.92 284 LEU A O 1
ATOM 2113 N N . SER A 1 285 ? -10.318 -12.272 -13.161 1.00 20.77 285 SER A N 1
ATOM 2114 C CA . SER A 1 285 ? -10.269 -11.974 -11.732 1.00 20.77 285 SER A CA 1
ATOM 2115 C C . SER A 1 285 ? -10.333 -10.466 -11.457 1.00 20.77 285 SER A C 1
ATOM 2117 O O . SER A 1 285 ? -9.319 -9.827 -11.181 1.00 20.77 285 SER A O 1
ATOM 2119 N N . VAL A 1 286 ? -11.541 -9.902 -11.510 1.00 22.62 286 VAL A N 1
ATOM 2120 C CA . VAL A 1 286 ? -11.846 -8.555 -11.006 1.00 22.62 286 VAL A CA 1
ATOM 2121 C C . VAL A 1 286 ? -11.740 -8.573 -9.479 1.00 22.62 286 VAL A C 1
ATOM 2123 O O . VAL A 1 286 ? -12.675 -9.002 -8.808 1.00 22.62 286 VAL A O 1
ATOM 2126 N N . PHE A 1 287 ? -10.615 -8.113 -8.923 1.00 27.72 287 PHE A N 1
ATOM 2127 C CA . PHE A 1 287 ? -10.424 -8.013 -7.471 1.00 27.72 287 PHE A CA 1
ATOM 2128 C C . PHE A 1 287 ? -9.889 -6.641 -7.030 1.00 27.72 287 PHE A C 1
ATOM 2130 O O . PHE A 1 287 ? -8.986 -6.103 -7.673 1.00 27.72 287 PHE A O 1
ATOM 2137 N N . PRO A 1 288 ? -10.445 -6.053 -5.951 1.00 30.72 288 PRO A N 1
ATOM 2138 C CA . PRO A 1 288 ? -10.063 -4.736 -5.455 1.00 30.72 288 PRO A CA 1
ATOM 2139 C C . PRO A 1 288 ? -9.114 -4.800 -4.250 1.00 30.72 288 PRO A C 1
ATOM 2141 O O . PRO A 1 288 ? -8.870 -5.858 -3.674 1.00 30.72 288 PRO A O 1
ATOM 2144 N N . PHE A 1 289 ? -8.680 -3.619 -3.807 1.00 25.39 289 PHE A N 1
ATOM 2145 C CA . PHE A 1 289 ? -8.036 -3.396 -2.512 1.00 25.39 289 PHE A CA 1
ATOM 2146 C C . PHE A 1 289 ? -8.809 -4.098 -1.370 1.00 25.39 289 PHE A C 1
ATOM 2148 O O . PHE A 1 289 ? -10.016 -3.906 -1.202 1.00 25.39 289 PHE A O 1
ATOM 2155 N N . PHE A 1 290 ? -8.106 -4.953 -0.620 1.00 23.69 290 PHE A N 1
ATOM 2156 C CA . PHE A 1 290 ? -8.648 -5.764 0.476 1.00 23.69 290 PHE A CA 1
ATOM 2157 C C . PHE A 1 290 ? -8.849 -4.941 1.738 1.00 23.69 290 PHE A C 1
ATOM 2159 O O . PHE A 1 290 ? -7.903 -4.271 2.134 1.00 23.69 290 PHE A O 1
ATOM 2166 N N . HIS A 1 291 ? -9.968 -5.108 2.448 1.00 31.55 291 HIS A N 1
ATOM 2167 C CA . HIS A 1 291 ? -10.103 -4.646 3.833 1.00 31.55 291 HIS A CA 1
ATOM 2168 C C . HIS A 1 291 ? -11.167 -5.467 4.623 1.00 31.55 291 HIS A C 1
ATOM 2170 O O . HIS A 1 291 ? -11.811 -6.344 4.050 1.00 31.55 291 HIS A O 1
ATOM 2176 N N . PHE A 1 292 ? -11.263 -5.277 5.951 1.00 23.77 292 PHE A N 1
ATOM 2177 C CA . PHE A 1 292 ? -11.865 -6.232 6.910 1.00 23.77 292 PHE A CA 1
ATOM 2178 C C . PHE A 1 292 ? -12.773 -5.549 7.956 1.00 23.77 292 PHE A C 1
ATOM 2180 O O . PHE A 1 292 ? -12.497 -4.415 8.343 1.00 23.77 292 PHE A O 1
ATOM 2187 N N . LEU A 1 293 ? -13.797 -6.259 8.452 1.00 23.34 293 LEU A N 1
ATOM 2188 C CA . LEU A 1 293 ? -14.840 -5.763 9.370 1.00 23.34 293 LEU A CA 1
ATOM 2189 C C . LEU A 1 293 ? -15.250 -6.888 10.351 1.00 23.34 293 LEU A C 1
ATOM 2191 O O . LEU A 1 293 ? -15.418 -8.031 9.935 1.00 23.34 293 LEU A O 1
ATOM 2195 N N . ILE A 1 294 ? -15.372 -6.614 11.654 1.00 22.86 294 ILE A N 1
ATOM 2196 C CA . ILE A 1 294 ? -15.757 -7.607 12.681 1.00 22.86 294 ILE A CA 1
ATOM 2197 C C . ILE A 1 294 ? -17.273 -7.538 12.912 1.00 22.86 294 ILE A C 1
ATOM 2199 O O . ILE A 1 294 ? -17.826 -6.453 13.068 1.00 22.86 294 ILE A O 1
ATOM 2203 N N . CYS A 1 295 ? -17.946 -8.689 12.986 1.00 22.53 295 CYS A N 1
ATOM 2204 C CA . CYS A 1 295 ? -19.373 -8.772 13.314 1.00 22.53 295 CYS A CA 1
ATOM 2205 C C . CYS A 1 295 ? -19.569 -9.663 14.557 1.00 22.53 295 CYS A C 1
ATOM 2207 O O . CYS A 1 295 ? -18.908 -10.702 14.639 1.00 22.53 295 CYS A O 1
ATOM 2209 N N . PRO A 1 296 ? -20.412 -9.275 15.535 1.00 25.08 296 PRO A N 1
ATOM 2210 C CA . PRO A 1 296 ? -20.575 -10.023 16.777 1.00 25.08 296 PRO A CA 1
ATOM 2211 C C . PRO A 1 296 ? -21.314 -11.350 16.570 1.00 25.08 296 PRO A C 1
ATOM 2213 O O . PRO A 1 296 ? -22.170 -11.484 15.698 1.00 25.08 296 PRO A O 1
ATOM 2216 N N . ASP A 1 297 ? -20.984 -12.317 17.420 1.00 24.52 297 ASP A N 1
ATOM 2217 C CA . ASP A 1 297 ? -21.554 -13.661 17.407 1.00 24.52 297 ASP A CA 1
ATOM 2218 C C . ASP A 1 297 ? -23.021 -13.647 17.887 1.00 24.52 297 ASP A C 1
ATOM 2220 O O . ASP A 1 297 ? -23.323 -13.145 18.974 1.00 24.52 297 ASP A O 1
ATOM 2224 N N . LEU A 1 298 ? -23.937 -14.190 17.080 1.00 26.14 298 LEU A N 1
ATOM 2225 C CA . LEU A 1 298 ? -25.361 -14.337 17.407 1.00 26.14 298 LEU A CA 1
ATOM 2226 C C . LEU A 1 298 ? -25.732 -15.821 17.469 1.00 26.14 298 LEU A C 1
ATOM 2228 O O . LEU A 1 298 ? -26.346 -16.379 16.560 1.00 26.14 298 LEU A O 1
ATOM 2232 N N . GLY A 1 299 ? -25.378 -16.457 18.585 1.00 23.47 299 GLY A N 1
ATOM 2233 C CA . GLY A 1 299 ? -25.863 -17.792 18.921 1.00 23.47 299 GLY A CA 1
ATOM 2234 C C . GLY A 1 299 ? -27.367 -17.788 19.221 1.00 23.47 299 GLY A C 1
ATOM 2235 O O . GLY A 1 299 ? -27.818 -17.133 20.157 1.00 23.47 299 GLY A O 1
ATOM 2236 N N . GLY A 1 300 ? -28.140 -18.553 18.449 1.00 23.19 300 GLY A N 1
ATOM 2237 C CA . GLY A 1 300 ? -29.587 -18.717 18.623 1.00 23.19 300 GLY A CA 1
ATOM 2238 C C . GLY A 1 300 ? -30.149 -19.636 17.541 1.00 23.19 300 GLY A C 1
ATOM 2239 O O . GLY A 1 300 ? -30.436 -19.182 16.439 1.00 23.19 300 GLY A O 1
ATOM 2240 N N . GLY A 1 301 ? -30.202 -20.938 17.821 1.00 27.50 301 GLY A N 1
ATOM 2241 C CA . GLY A 1 301 ? -30.373 -21.959 16.784 1.00 27.50 301 GLY A CA 1
ATOM 2242 C C . GLY A 1 301 ? -31.812 -22.277 16.372 1.00 27.50 301 GLY A C 1
ATOM 2243 O O . GLY A 1 301 ? -32.773 -21.928 17.058 1.00 27.50 301 GLY A O 1
ATOM 2244 N N . LEU A 1 302 ? -31.896 -23.051 15.288 1.00 29.62 302 LEU A N 1
ATOM 2245 C CA . LEU A 1 302 ? -32.778 -24.210 15.120 1.00 29.62 302 LEU A CA 1
ATOM 2246 C C . LEU A 1 302 ? -31.985 -25.323 14.413 1.00 29.62 302 LEU A C 1
ATOM 2248 O O . LEU A 1 302 ? -31.061 -24.962 13.648 1.00 29.62 302 LEU A O 1
#

pLDDT: mean 72.35, std 28.61, range [20.25, 98.19]

Radius of gyration: 22.89 Å; chains: 1; bounding box: 56×51×64 Å

Foldseek 3Di:
DCVLLVADWFWDDQDDDLCLRLVVVQLPDDLALQFKWQRWLCSLQVSVLPPPDHPDNSVAFKAFQFWWWWQWWWKKFFPPQPDQAPVSVVVSCVVQPPCQPPPDPDHGIDRDRFPCVVVVVVVRMHTHAIQAPADQPVCNPHHHVCRRPPNPRHPIIITGMMHTPPRDVVSSVSVLVVSLVQLVDPVSQVVCSNRRIGTDGDDSVVVVVVSVVSNVVSVVVSPDPDVPVDCPPVPPPPVDPPPPPPDPPPDDDDDDDDDDDDDDDDDDDDDDDDDDDDDDDDDPDPDDNIIIGGDDDDDDDD

Secondary structure (DSSP, 8-state):
-HHHHTS-EEE-----GGGHHHHHHHHHS-TTSSS-B--BHHHHHTHHHH-S--SS-HHHHEEEEEEEEEE--EEEE-TTSS-SSHHHHHHHHHHSTTHHHHHSSS--EEEESSTTHHHHHTTSSEEEEE-SSS--TT-TTSPBTTTTT-TT----EEEEEEEETT--HHHHHHHHHHHHHHHTSHHHHHHHHHTTEEE----HHHHHHHHHHHHHHHHHHHHSS---S-GGGS---------------S-----------------------------------------EEE--------